Protein AF-A0A9P4X0F5-F1 (afdb_monomer_lite)

Structure (mmCIF, N/CA/C/O backbone):
data_AF-A0A9P4X0F5-F1
#
_entry.id   AF-A0A9P4X0F5-F1
#
loop_
_atom_site.group_PDB
_atom_site.id
_atom_site.type_symbol
_atom_site.label_atom_id
_atom_site.label_alt_id
_atom_site.label_comp_id
_atom_site.label_asym_id
_atom_site.label_entity_id
_atom_site.label_seq_id
_atom_site.pdbx_PDB_ins_code
_atom_site.Cartn_x
_atom_site.Cartn_y
_atom_site.Cartn_z
_atom_site.occupancy
_atom_site.B_iso_or_equiv
_atom_site.auth_seq_id
_atom_site.auth_comp_id
_atom_site.auth_asym_id
_atom_site.auth_atom_id
_atom_site.pdbx_PDB_model_num
ATOM 1 N N . MET A 1 1 ? -13.322 -10.016 11.366 1.00 52.62 1 MET A N 1
ATOM 2 C CA . MET A 1 1 ? -12.824 -9.027 12.333 1.00 52.62 1 MET A CA 1
ATOM 3 C C . MET A 1 1 ? -14.014 -8.350 12.979 1.00 52.62 1 MET A C 1
ATOM 5 O O . MET A 1 1 ? -14.972 -8.037 12.270 1.00 52.62 1 MET A O 1
ATOM 9 N N . SER A 1 2 ? -13.994 -8.188 14.300 1.00 63.50 2 SER A N 1
ATOM 10 C CA . SER A 1 2 ? -14.961 -7.321 14.979 1.00 63.50 2 SER A CA 1
ATOM 11 C C . SER A 1 2 ? -14.810 -5.893 14.435 1.00 63.50 2 SER A C 1
ATOM 13 O O . SER A 1 2 ? -13.747 -5.521 13.941 1.00 63.50 2 SER A O 1
ATOM 15 N N . GLY A 1 3 ? -15.861 -5.072 14.507 1.00 62.91 3 GLY A N 1
ATOM 16 C CA . GLY A 1 3 ? -15.780 -3.673 14.069 1.00 62.91 3 GLY A CA 1
ATOM 17 C C . GLY A 1 3 ? -14.689 -2.856 14.772 1.00 62.91 3 GLY A C 1
ATOM 18 O O . GLY A 1 3 ? -14.229 -1.859 14.230 1.00 62.91 3 GLY A O 1
ATOM 19 N N . LEU A 1 4 ? -14.255 -3.302 15.953 1.00 73.50 4 LEU A N 1
ATOM 20 C CA . LEU A 1 4 ? -13.297 -2.608 16.806 1.00 73.50 4 LEU A CA 1
ATOM 21 C C . LEU A 1 4 ? -11.851 -3.062 16.580 1.00 73.50 4 LEU A C 1
ATOM 23 O O . LEU A 1 4 ? -10.957 -2.224 16.652 1.00 73.50 4 LEU A O 1
ATOM 27 N N . GLU A 1 5 ? -11.624 -4.320 16.184 1.00 81.25 5 GLU A N 1
ATOM 28 C CA . GLU A 1 5 ? -10.318 -4.793 15.688 1.00 81.25 5 GLU A CA 1
ATOM 29 C C . GLU A 1 5 ? -9.831 -3.963 14.490 1.00 81.25 5 GLU A C 1
ATOM 31 O O . GLU A 1 5 ? -8.637 -3.694 14.357 1.00 81.25 5 GLU A O 1
ATOM 36 N N . VAL A 1 6 ? -10.766 -3.491 13.659 1.00 85.44 6 VAL A N 1
ATOM 37 C CA . VAL A 1 6 ? -10.474 -2.625 12.508 1.00 85.44 6 VAL A CA 1
ATOM 38 C C . VAL A 1 6 ? -9.836 -1.299 12.941 1.00 85.44 6 VAL A C 1
ATOM 40 O O . VAL A 1 6 ? -8.953 -0.797 12.252 1.00 85.44 6 VAL A O 1
ATOM 43 N N . THR A 1 7 ? -10.190 -0.763 14.114 1.00 88.44 7 THR A N 1
ATOM 44 C CA . THR A 1 7 ? -9.584 0.470 14.655 1.00 88.44 7 THR A CA 1
ATOM 45 C C . THR A 1 7 ? -8.071 0.317 14.814 1.00 88.44 7 THR A C 1
ATOM 47 O O . THR A 1 7 ? -7.312 1.173 14.363 1.00 88.44 7 THR A O 1
ATOM 50 N N . GLY A 1 8 ? -7.619 -0.798 15.399 1.00 88.19 8 GLY A N 1
ATOM 51 C CA . GLY A 1 8 ? -6.193 -1.083 15.575 1.00 88.19 8 GLY A CA 1
ATOM 52 C C . GLY A 1 8 ? -5.454 -1.251 14.244 1.00 88.19 8 GLY A C 1
ATOM 53 O O . GLY A 1 8 ? -4.321 -0.789 14.103 1.00 88.19 8 GLY A O 1
ATOM 54 N N . VAL A 1 9 ? -6.111 -1.856 13.247 1.00 88.12 9 VAL A N 1
ATOM 55 C CA . VAL A 1 9 ? -5.577 -1.983 11.879 1.00 88.12 9 VAL A CA 1
ATOM 56 C C . VAL A 1 9 ? -5.396 -0.607 11.237 1.00 88.12 9 VAL A C 1
ATOM 58 O O . VAL A 1 9 ? -4.313 -0.308 10.739 1.00 88.12 9 VAL A O 1
ATOM 61 N N . VAL A 1 10 ? -6.417 0.253 11.295 1.00 91.12 10 VAL A N 1
ATOM 62 C CA . VAL A 1 10 ? -6.375 1.622 10.754 1.00 91.12 10 VAL A CA 1
ATOM 63 C C . VAL A 1 10 ? -5.267 2.443 11.425 1.00 91.12 10 VAL A C 1
ATOM 65 O O . VAL A 1 10 ? -4.466 3.067 10.728 1.00 91.12 10 VAL A O 1
ATOM 68 N N . LEU A 1 11 ? -5.156 2.387 12.760 1.00 91.06 11 LEU A N 1
ATOM 69 C CA . LEU A 1 11 ? -4.091 3.061 13.516 1.00 91.06 11 LEU A CA 1
ATOM 70 C C . LEU A 1 11 ? -2.688 2.593 13.105 1.00 91.06 11 LEU A C 1
ATOM 72 O O . LEU A 1 11 ? -1.788 3.419 12.986 1.00 91.06 11 LEU A O 1
ATOM 76 N N . GLY A 1 12 ? -2.505 1.290 12.866 1.00 88.31 12 GLY A N 1
ATOM 77 C CA . GLY A 1 12 ? -1.223 0.728 12.429 1.00 88.31 12 GLY A CA 1
ATOM 78 C C . GLY A 1 12 ? -0.878 1.024 10.965 1.00 88.31 12 GLY A C 1
ATOM 79 O O . GLY A 1 12 ? 0.294 1.181 10.632 1.00 88.31 12 GLY A O 1
ATOM 80 N N . ALA A 1 13 ? -1.878 1.131 10.088 1.00 88.94 13 ALA A N 1
ATOM 81 C CA . ALA A 1 13 ? -1.676 1.367 8.659 1.00 88.94 13 ALA A CA 1
ATOM 82 C C . ALA A 1 13 ? -1.359 2.836 8.325 1.00 88.94 13 ALA A C 1
ATOM 84 O O . ALA A 1 13 ? -0.561 3.1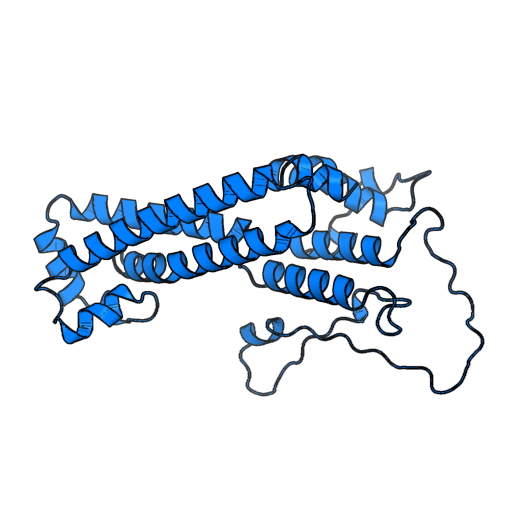03 7.426 1.00 88.94 13 ALA A O 1
ATOM 85 N N . LEU A 1 14 ? -1.942 3.796 9.054 1.00 90.88 14 LEU A N 1
ATOM 86 C CA . LEU A 1 14 ? -1.744 5.233 8.817 1.00 90.88 14 LEU A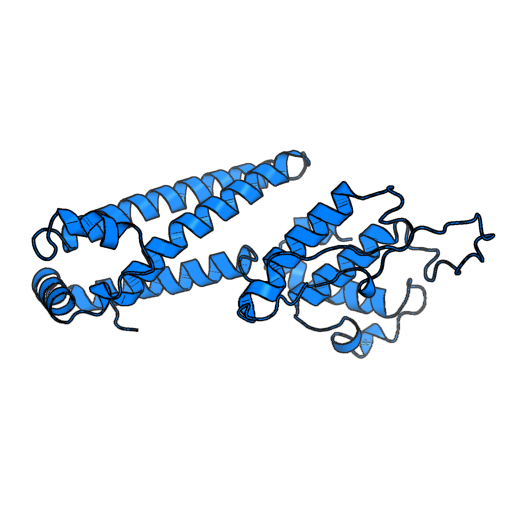 CA 1
ATOM 87 C C . LEU A 1 14 ? -0.258 5.665 8.817 1.00 90.88 14 LEU A C 1
ATOM 89 O O . LEU A 1 14 ? 0.154 6.313 7.853 1.00 90.88 14 LEU A O 1
ATOM 93 N N . PRO A 1 15 ? 0.576 5.305 9.819 1.00 90.25 15 PRO A N 1
ATOM 94 C CA . PRO A 1 15 ? 2.006 5.621 9.809 1.00 90.25 15 PRO A CA 1
ATOM 95 C C . PRO A 1 15 ? 2.754 5.043 8.603 1.00 90.25 15 PRO A C 1
ATOM 97 O O . PRO A 1 15 ? 3.633 5.708 8.061 1.00 90.25 15 PRO A O 1
ATOM 100 N N . LEU A 1 16 ? 2.400 3.829 8.167 1.00 88.00 16 LEU A N 1
ATOM 101 C CA . LEU A 1 16 ? 3.036 3.172 7.021 1.00 88.00 16 LEU A CA 1
ATOM 102 C C . LEU A 1 16 ? 2.737 3.921 5.720 1.00 88.00 16 LEU A C 1
ATOM 104 O O . LEU A 1 16 ? 3.645 4.186 4.938 1.00 88.00 16 LEU A O 1
ATOM 108 N N . VAL A 1 17 ? 1.476 4.316 5.520 1.00 88.31 17 VAL A N 1
ATOM 109 C CA . VAL A 1 17 ? 1.056 5.117 4.361 1.00 88.31 17 VAL A CA 1
ATOM 110 C C . VAL A 1 17 ? 1.775 6.467 4.334 1.00 88.31 17 VAL A C 1
ATOM 112 O O . VAL A 1 17 ? 2.266 6.875 3.283 1.00 88.31 17 VAL A O 1
ATOM 115 N N . ILE A 1 18 ? 1.870 7.148 5.480 1.00 87.00 18 ILE A N 1
ATOM 116 C CA . ILE A 1 18 ? 2.580 8.431 5.590 1.00 87.00 18 ILE A CA 1
ATOM 117 C C . ILE A 1 18 ? 4.059 8.256 5.232 1.00 87.00 18 ILE A C 1
ATOM 119 O O . ILE A 1 18 ? 4.553 8.966 4.359 1.00 87.00 18 ILE A O 1
ATOM 123 N N . SER A 1 19 ? 4.739 7.279 5.839 1.00 86.50 19 SER A N 1
ATOM 124 C CA . SER A 1 19 ? 6.161 7.014 5.586 1.00 86.50 19 SER A CA 1
ATOM 125 C C . SER A 1 19 ? 6.430 6.680 4.115 1.00 86.50 19 SER A C 1
ATOM 127 O O . SER A 1 19 ? 7.380 7.190 3.521 1.00 86.50 19 SER A O 1
ATOM 129 N N . ALA A 1 20 ? 5.559 5.890 3.486 1.00 81.88 20 ALA A N 1
ATOM 130 C CA . ALA A 1 20 ? 5.655 5.582 2.065 1.00 81.88 20 ALA A CA 1
ATOM 131 C C . ALA A 1 20 ? 5.553 6.842 1.197 1.00 81.88 20 ALA A C 1
ATOM 133 O O . ALA A 1 20 ? 6.395 7.075 0.330 1.00 81.88 20 ALA A O 1
ATOM 134 N N . LEU A 1 21 ? 4.544 7.681 1.446 1.00 82.94 21 LEU A N 1
ATOM 135 C CA . LEU A 1 21 ? 4.346 8.935 0.719 1.00 82.94 21 LEU A CA 1
ATOM 136 C C . LEU A 1 21 ? 5.528 9.899 0.893 1.00 82.94 21 LEU A C 1
ATOM 138 O O . LEU A 1 21 ? 5.916 10.562 -0.071 1.00 82.94 21 LEU A O 1
ATOM 142 N N . GLU A 1 22 ? 6.111 9.971 2.090 1.00 83.06 22 GLU A N 1
ATOM 143 C CA . GLU A 1 22 ? 7.311 10.767 2.369 1.00 83.06 22 GLU A CA 1
ATOM 144 C C . GLU A 1 22 ? 8.503 10.291 1.531 1.00 83.06 22 GLU A C 1
ATOM 146 O O . GLU A 1 22 ? 9.114 11.100 0.827 1.00 83.06 22 GLU A O 1
ATOM 151 N N . HIS A 1 23 ? 8.762 8.980 1.500 1.00 75.19 23 HIS A N 1
ATOM 152 C CA . HIS A 1 23 ? 9.801 8.398 0.648 1.00 75.19 23 HIS A CA 1
ATOM 153 C C . HIS A 1 23 ? 9.557 8.665 -0.845 1.00 75.19 23 HIS A C 1
ATOM 155 O O . HIS A 1 23 ? 10.484 9.053 -1.565 1.00 75.19 23 HIS A O 1
ATOM 161 N N . TYR A 1 24 ? 8.310 8.550 -1.317 1.00 72.94 24 TYR A N 1
ATOM 162 C CA . TYR A 1 24 ? 7.952 8.932 -2.686 1.00 72.94 24 TYR A CA 1
ATOM 163 C C . TYR A 1 24 ? 8.252 10.413 -2.960 1.00 72.94 24 TYR A C 1
ATOM 165 O O . TYR A 1 24 ? 8.828 10.752 -3.995 1.00 72.94 24 TYR A O 1
ATOM 173 N N . ALA A 1 25 ? 7.901 11.317 -2.043 1.00 70.00 25 ALA A N 1
ATOM 174 C CA . ALA A 1 25 ? 8.138 12.749 -2.212 1.00 70.00 25 ALA A CA 1
ATOM 175 C C . ALA A 1 25 ? 9.637 13.114 -2.240 1.00 70.00 25 ALA A C 1
ATOM 177 O O . ALA A 1 25 ? 10.018 14.087 -2.905 1.00 70.00 25 ALA A O 1
ATOM 178 N N . GLU A 1 26 ? 10.484 12.355 -1.540 1.00 70.06 26 GLU A N 1
ATOM 179 C CA . GLU A 1 26 ? 11.943 12.509 -1.559 1.00 70.06 26 GLU A CA 1
ATOM 180 C C . GLU A 1 26 ? 12.571 12.004 -2.861 1.00 70.06 26 GLU A C 1
ATOM 182 O O . GLU A 1 26 ? 13.382 12.722 -3.459 1.00 70.06 26 GLU A O 1
ATOM 187 N N . GLY A 1 27 ? 12.159 10.827 -3.344 1.00 61.47 27 GLY A N 1
ATOM 188 C CA . GLY A 1 27 ? 12.683 10.225 -4.578 1.00 61.47 27 GLY A CA 1
ATOM 189 C C . GLY A 1 27 ? 12.436 11.073 -5.831 1.00 61.47 27 GLY A C 1
ATOM 190 O O . GLY A 1 27 ? 13.205 11.032 -6.788 1.00 61.47 27 GLY A O 1
ATOM 191 N N . ILE A 1 28 ? 11.408 11.922 -5.802 1.00 60.12 28 ILE A N 1
ATOM 192 C CA . ILE A 1 28 ? 10.981 12.765 -6.928 1.00 60.12 28 ILE A CA 1
ATOM 193 C C . ILE A 1 28 ? 11.815 14.056 -7.062 1.00 60.12 28 ILE A C 1
ATOM 195 O O . ILE A 1 28 ? 11.695 14.791 -8.047 1.00 60.12 28 ILE A O 1
ATOM 199 N N . ASN A 1 29 ? 12.726 14.329 -6.119 1.00 52.03 29 ASN A N 1
ATOM 200 C CA . ASN A 1 29 ? 13.607 15.505 -6.150 1.00 52.03 29 ASN A CA 1
ATOM 201 C C . ASN A 1 29 ? 14.511 15.592 -7.388 1.00 52.03 29 ASN A C 1
ATOM 203 O O . ASN A 1 29 ? 14.935 16.686 -7.760 1.00 52.03 29 ASN A O 1
ATOM 207 N N . THR A 1 30 ? 14.804 14.466 -8.032 1.00 51.31 30 THR A N 1
ATOM 208 C CA . THR A 1 30 ? 15.725 14.376 -9.173 1.00 51.31 30 THR A CA 1
ATOM 209 C C . THR A 1 30 ? 15.130 14.875 -10.489 1.00 51.31 30 THR A C 1
ATOM 211 O O . THR A 1 30 ? 15.881 15.174 -11.417 1.00 51.31 30 THR A O 1
ATOM 214 N N . ALA A 1 31 ? 13.807 15.044 -10.591 1.00 51.09 31 ALA A N 1
ATOM 215 C CA . ALA A 1 31 ? 13.153 15.380 -11.852 1.00 51.09 31 ALA A CA 1
ATOM 216 C C . ALA A 1 31 ? 12.296 16.656 -11.754 1.00 51.09 31 ALA A C 1
ATOM 218 O O . ALA A 1 31 ? 11.153 16.634 -11.296 1.00 51.09 31 ALA A O 1
ATOM 219 N N . LYS A 1 32 ? 12.806 17.775 -12.305 1.00 51.94 32 LYS A N 1
ATOM 220 C CA . LYS A 1 32 ? 12.100 19.081 -12.393 1.00 51.94 32 LYS A CA 1
ATOM 221 C C . LYS A 1 32 ? 10.657 18.968 -12.913 1.00 51.94 32 LYS A C 1
ATOM 223 O O . LYS A 1 32 ? 9.791 19.736 -12.505 1.00 51.94 32 LYS A O 1
ATOM 228 N N . ARG A 1 33 ? 10.389 17.996 -13.792 1.00 52.06 33 ARG A N 1
ATOM 229 C CA . ARG A 1 33 ? 9.080 17.749 -14.424 1.00 52.06 33 ARG A CA 1
ATOM 230 C C . ARG A 1 33 ? 7.985 17.314 -13.437 1.00 52.06 33 ARG A C 1
ATOM 232 O O . ARG A 1 33 ? 6.805 17.484 -13.735 1.00 52.06 33 ARG A O 1
ATOM 239 N N . PHE A 1 34 ? 8.357 16.807 -12.263 1.00 52.69 34 PHE A N 1
ATOM 240 C CA . PHE A 1 34 ? 7.429 16.275 -11.263 1.00 52.69 34 PHE A CA 1
ATOM 241 C C . PHE A 1 34 ? 7.251 17.187 -10.040 1.00 52.69 34 PHE A C 1
ATOM 243 O O . PHE A 1 34 ? 6.601 16.804 -9.072 1.00 52.69 34 PHE A O 1
ATOM 250 N N . TRP A 1 35 ? 7.749 18.425 -10.083 1.00 60.84 35 TRP A N 1
ATOM 251 C CA . TRP A 1 35 ? 7.659 19.355 -8.951 1.00 60.84 35 TRP A CA 1
ATOM 252 C C . TRP A 1 35 ? 6.215 19.640 -8.495 1.00 60.84 35 TRP A C 1
ATOM 254 O O . TRP A 1 35 ? 5.943 19.649 -7.300 1.00 60.84 35 TRP A O 1
ATOM 264 N N . MET A 1 36 ? 5.266 19.772 -9.431 1.00 62.75 36 MET A N 1
ATOM 265 C CA . MET A 1 36 ? 3.838 19.904 -9.094 1.00 62.75 36 MET A CA 1
ATOM 266 C C . MET A 1 36 ? 3.294 18.662 -8.379 1.00 62.75 36 MET A C 1
ATOM 268 O O . MET A 1 36 ? 2.542 18.785 -7.426 1.00 62.75 36 MET A O 1
ATOM 272 N N . TYR A 1 37 ? 3.717 17.465 -8.795 1.00 63.75 37 TYR A N 1
ATOM 273 C CA . TYR A 1 37 ? 3.315 16.221 -8.137 1.00 63.75 37 TYR A CA 1
ATOM 274 C C . TYR A 1 37 ? 3.892 16.127 -6.719 1.00 63.75 37 TYR A C 1
ATOM 276 O O . TYR A 1 37 ? 3.207 15.696 -5.801 1.00 63.75 37 TYR A O 1
ATOM 284 N N . LYS A 1 38 ? 5.113 16.630 -6.503 1.00 67.44 38 LYS A N 1
ATOM 285 C CA . LYS A 1 38 ? 5.700 16.757 -5.165 1.00 67.44 38 LYS A CA 1
ATOM 286 C C . LYS A 1 38 ? 4.896 17.695 -4.254 1.00 67.44 38 LYS A C 1
ATOM 288 O O . LYS A 1 38 ? 4.803 17.431 -3.058 1.00 67.44 38 LYS A O 1
ATOM 293 N N . ILE A 1 39 ? 4.343 18.786 -4.789 1.00 74.12 39 ILE A N 1
ATOM 294 C CA . ILE A 1 39 ? 3.468 19.686 -4.018 1.00 74.12 39 ILE A CA 1
ATOM 295 C C . ILE A 1 39 ? 2.193 18.953 -3.614 1.00 74.12 39 ILE A C 1
ATOM 297 O O . ILE A 1 39 ? 1.884 18.917 -2.428 1.00 74.12 39 ILE A O 1
ATOM 301 N N . GLU A 1 40 ? 1.511 18.319 -4.569 1.00 76.94 40 GLU A N 1
ATOM 302 C CA . GLU A 1 40 ? 0.285 17.560 -4.290 1.00 76.94 40 GLU A CA 1
ATOM 303 C C . GLU A 1 40 ? 0.530 16.426 -3.283 1.00 76.94 40 GLU A C 1
ATOM 305 O O . GLU A 1 40 ? -0.234 16.271 -2.335 1.00 76.94 40 GLU A O 1
ATOM 310 N N . LEU A 1 41 ? 1.645 15.694 -3.407 1.00 79.69 41 LEU A N 1
ATOM 311 C CA . LEU A 1 41 ? 2.032 14.667 -2.435 1.00 79.69 41 LEU A CA 1
ATOM 312 C C . LEU A 1 41 ? 2.245 15.239 -1.033 1.00 79.69 41 LEU A C 1
ATOM 314 O O . LEU A 1 41 ? 1.798 14.645 -0.060 1.00 79.69 41 LEU A O 1
ATOM 318 N N . ARG A 1 42 ? 2.907 16.394 -0.903 1.00 84.56 42 ARG A N 1
ATOM 319 C CA . ARG A 1 42 ? 3.097 17.043 0.404 1.00 84.56 42 ARG A CA 1
ATOM 320 C C . ARG A 1 42 ? 1.777 17.505 1.012 1.00 84.56 42 ARG A C 1
ATOM 322 O O . ARG A 1 42 ? 1.594 17.357 2.217 1.00 84.56 42 ARG A O 1
ATOM 329 N N . THR A 1 43 ? 0.864 18.028 0.196 1.00 87.38 43 THR A N 1
ATOM 330 C CA . THR A 1 43 ? -0.493 18.373 0.636 1.00 87.38 43 THR A CA 1
ATOM 331 C C . THR A 1 43 ? -1.236 17.129 1.121 1.00 87.38 43 THR A C 1
ATOM 333 O O . THR A 1 43 ? -1.826 17.157 2.198 1.00 87.38 43 THR A O 1
ATOM 336 N N . LEU A 1 44 ? -1.146 16.020 0.383 1.00 86.94 44 LEU A N 1
ATOM 337 C CA . LEU A 1 44 ? -1.755 14.748 0.768 1.00 86.94 44 LEU A CA 1
ATOM 338 C C . LEU A 1 44 ? -1.165 14.201 2.078 1.00 86.94 44 LEU A C 1
ATOM 340 O O . LEU A 1 44 ? -1.917 13.813 2.967 1.00 86.94 44 LEU A O 1
ATOM 344 N N . ILE A 1 45 ? 0.165 14.221 2.235 1.00 87.88 45 ILE A N 1
ATOM 345 C CA . ILE A 1 45 ? 0.850 13.831 3.481 1.00 87.88 45 ILE A CA 1
ATOM 346 C C . ILE A 1 45 ? 0.336 14.665 4.655 1.00 87.88 45 ILE A C 1
ATOM 348 O O . ILE A 1 45 ? 0.069 14.118 5.725 1.00 87.88 45 ILE A O 1
ATOM 352 N N . LEU A 1 46 ? 0.181 15.980 4.470 1.00 91.56 46 LEU A N 1
ATOM 353 C CA . LEU A 1 46 ? -0.339 16.862 5.511 1.00 91.56 46 LEU A CA 1
ATOM 354 C C . LEU A 1 46 ? -1.777 16.486 5.890 1.00 91.56 46 LEU A C 1
ATOM 356 O O . LEU A 1 46 ? -2.063 16.327 7.073 1.00 91.56 46 LEU A O 1
ATOM 360 N N . GLN A 1 47 ? -2.654 16.290 4.902 1.00 92.81 47 GLN A N 1
ATOM 361 C CA . GLN A 1 47 ? -4.047 15.897 5.132 1.00 92.81 47 GLN A CA 1
ATOM 362 C C . GLN A 1 47 ? -4.147 14.561 5.876 1.00 92.81 47 GLN A C 1
ATOM 364 O O . GLN A 1 47 ? -4.848 14.472 6.879 1.00 92.81 47 GLN A O 1
ATOM 369 N N . ILE A 1 48 ? -3.395 13.542 5.450 1.00 91.31 48 ILE A N 1
ATOM 370 C CA . ILE A 1 48 ? -3.398 12.227 6.109 1.00 91.31 48 ILE A CA 1
ATOM 371 C C . ILE A 1 48 ? -2.842 12.326 7.536 1.00 91.31 48 ILE A C 1
ATOM 373 O O . ILE A 1 48 ? -3.372 11.683 8.439 1.00 91.31 48 ILE A O 1
ATOM 377 N N . ASN A 1 49 ? -1.821 13.154 7.782 1.00 93.38 49 ASN A N 1
ATOM 378 C CA . ASN A 1 49 ? -1.320 13.400 9.139 1.00 93.38 49 ASN A CA 1
ATOM 379 C C . ASN A 1 49 ? -2.369 14.078 10.035 1.00 93.38 49 ASN A C 1
ATOM 381 O O . ASN A 1 49 ? -2.495 13.724 11.212 1.00 93.38 49 ASN A O 1
ATOM 385 N N . THR A 1 50 ? -3.131 15.032 9.493 1.00 94.12 50 THR A N 1
ATOM 386 C CA . THR A 1 50 ? -4.245 15.667 10.207 1.00 94.12 50 THR A CA 1
ATOM 387 C C . THR A 1 50 ? -5.320 14.642 10.556 1.00 94.12 50 THR A C 1
ATOM 389 O O . THR A 1 50 ? -5.663 14.514 11.730 1.00 94.12 50 THR A O 1
ATOM 392 N N . GLU A 1 51 ? -5.779 13.856 9.580 1.00 93.00 51 GLU A N 1
ATOM 393 C CA . GLU A 1 51 ? -6.778 12.801 9.798 1.00 93.00 51 GLU A CA 1
ATOM 394 C C . GLU A 1 51 ? -6.292 11.750 10.802 1.00 93.00 51 GLU A C 1
ATOM 396 O O . GLU A 1 51 ? -7.028 11.374 11.713 1.00 93.00 51 GLU A O 1
ATOM 401 N N . ARG A 1 52 ? -5.020 11.336 10.722 1.00 93.56 52 ARG A N 1
ATOM 402 C CA . ARG A 1 52 ? -4.403 10.441 11.711 1.00 93.56 52 ARG A CA 1
ATOM 403 C C . ARG A 1 52 ? -4.471 11.032 13.115 1.00 93.56 52 ARG A C 1
ATOM 405 O O . ARG A 1 52 ? -4.842 10.325 14.044 1.00 93.56 52 ARG A O 1
ATOM 412 N N . SER A 1 53 ? -4.128 12.309 13.272 1.00 94.00 53 SER A N 1
ATOM 413 C CA . SER A 1 53 ? -4.137 12.978 14.580 1.00 94.00 53 SER A CA 1
ATOM 414 C C . SER A 1 53 ? -5.550 13.066 15.159 1.00 94.00 53 SER A C 1
ATOM 416 O O . SER A 1 53 ? -5.755 12.774 16.336 1.00 94.00 53 SER A O 1
ATOM 418 N N . ILE A 1 54 ? -6.540 13.415 14.330 1.00 94.19 54 ILE A N 1
ATOM 419 C CA . ILE A 1 54 ? -7.954 13.454 14.730 1.00 94.19 54 ILE A CA 1
ATOM 420 C C . ILE A 1 54 ? -8.424 12.060 15.147 1.00 94.19 54 ILE A C 1
ATOM 422 O O . ILE A 1 54 ? -9.033 11.904 16.208 1.00 94.19 54 ILE A O 1
ATOM 426 N N . PHE A 1 55 ? -8.119 11.043 14.342 1.00 93.38 55 PHE A N 1
ATOM 427 C CA . PHE A 1 55 ? -8.530 9.674 14.611 1.00 93.38 55 PHE A CA 1
ATOM 428 C C . PHE A 1 55 ? -7.895 9.126 15.893 1.00 93.38 55 PHE A C 1
ATOM 430 O O . PHE A 1 55 ? -8.614 8.625 16.754 1.00 93.38 55 PHE A O 1
ATOM 437 N N . THR A 1 56 ? -6.582 9.297 16.074 1.00 92.94 56 THR A N 1
ATOM 438 C CA . THR A 1 56 ? -5.873 8.914 17.303 1.00 92.94 56 THR A CA 1
ATOM 439 C C . THR A 1 56 ? -6.493 9.570 18.535 1.00 92.94 56 THR A C 1
ATOM 441 O O . THR A 1 56 ? -6.856 8.863 19.473 1.00 92.94 56 THR A O 1
ATOM 444 N N . ASN A 1 57 ? -6.703 10.889 18.513 1.00 93.75 57 ASN A N 1
ATOM 445 C CA . ASN A 1 57 ? -7.301 11.604 19.643 1.00 93.75 57 ASN A CA 1
ATOM 446 C C . ASN A 1 57 ? -8.724 11.114 19.942 1.00 93.75 57 ASN A C 1
ATOM 448 O O . ASN A 1 57 ? -9.109 10.969 21.101 1.00 93.75 57 ASN A O 1
ATOM 452 N N . THR A 1 58 ? -9.510 10.839 18.898 1.00 92.81 58 THR A N 1
ATOM 453 C CA . THR A 1 58 ? -10.871 10.310 19.047 1.00 92.81 58 THR A CA 1
ATOM 454 C C . THR A 1 58 ? -10.842 8.935 19.713 1.00 92.81 58 THR A C 1
ATOM 456 O O . THR A 1 58 ? -11.601 8.685 20.648 1.00 92.81 58 THR A O 1
ATOM 459 N N . VAL A 1 59 ? -9.936 8.052 19.286 1.00 91.69 59 VAL A N 1
ATOM 460 C CA . VAL A 1 59 ? -9.768 6.724 19.884 1.00 91.69 59 VAL A CA 1
ATOM 461 C C . VAL A 1 59 ? -9.322 6.820 21.347 1.00 91.69 59 VAL A C 1
ATOM 463 O O . VAL A 1 59 ? -9.910 6.154 22.198 1.00 91.69 59 VAL A O 1
ATOM 466 N N . GLU A 1 60 ? -8.354 7.678 21.675 1.00 91.38 60 GLU A N 1
ATOM 467 C CA . GLU A 1 60 ? -7.912 7.908 23.060 1.00 91.38 60 GLU A CA 1
ATOM 468 C C . GLU A 1 60 ? -9.062 8.365 23.966 1.00 91.38 60 GLU A C 1
ATOM 470 O O . GLU A 1 60 ? -9.268 7.831 25.064 1.00 91.38 60 GLU A O 1
ATOM 475 N N . GLN A 1 61 ? -9.865 9.319 23.490 1.00 92.00 61 GLN A N 1
ATOM 476 C CA . GLN A 1 61 ? -11.041 9.797 24.214 1.00 92.00 61 GLN A CA 1
ATOM 477 C C . GLN A 1 61 ? -12.065 8.678 24.424 1.00 92.00 61 GLN A C 1
ATOM 479 O O . GLN A 1 61 ? -12.588 8.516 25.530 1.00 92.00 61 GLN A O 1
ATOM 484 N N . LEU A 1 62 ? -12.322 7.862 23.399 1.00 90.88 62 LEU A N 1
ATOM 485 C CA . LEU A 1 62 ? -13.246 6.736 23.508 1.00 90.88 62 LEU A CA 1
ATOM 486 C C . LEU A 1 62 ? -12.765 5.692 24.515 1.00 90.88 62 LEU A C 1
ATOM 488 O O . LEU A 1 62 ? -13.586 5.201 25.286 1.00 90.88 62 LEU A O 1
ATOM 492 N N . LEU A 1 63 ? -11.463 5.419 24.581 1.00 90.25 63 LEU A N 1
ATOM 493 C CA . LEU A 1 63 ? -10.882 4.445 25.507 1.00 90.25 63 LEU A CA 1
ATOM 494 C C . LEU A 1 63 ? -10.710 4.972 26.941 1.00 90.25 63 LEU A C 1
ATOM 496 O O . LEU A 1 63 ? -10.515 4.180 27.864 1.00 90.25 63 LEU A O 1
ATOM 500 N N . THR A 1 64 ? -10.794 6.286 27.167 1.00 91.44 64 THR A N 1
ATOM 501 C CA . THR A 1 64 ? -10.550 6.898 28.485 1.00 91.44 64 THR A CA 1
ATOM 502 C C . THR A 1 64 ? -11.489 6.339 29.559 1.00 91.44 64 THR A C 1
ATOM 504 O O . THR A 1 64 ? -12.702 6.509 29.485 1.00 91.44 64 THR A O 1
ATOM 507 N N . GLY A 1 65 ? -10.955 5.686 30.591 1.00 88.75 65 GLY A N 1
ATOM 508 C CA . GLY A 1 65 ? -11.764 5.075 31.655 1.00 88.75 65 GLY A CA 1
ATOM 509 C C . GLY A 1 65 ? -12.383 3.716 31.297 1.00 88.75 65 GLY A C 1
ATOM 510 O O . GLY A 1 65 ? -13.008 3.106 32.157 1.00 88.75 65 GLY A O 1
ATOM 511 N N . ILE A 1 66 ? -12.187 3.233 30.065 1.00 89.62 66 ILE A N 1
ATOM 512 C CA . ILE A 1 66 ? -12.393 1.827 29.675 1.00 89.62 66 ILE A CA 1
ATOM 513 C C . ILE A 1 66 ? -11.061 1.081 29.806 1.00 89.62 66 ILE A C 1
ATOM 515 O O . ILE A 1 66 ? -10.991 -0.005 30.375 1.00 89.62 66 ILE A O 1
ATOM 519 N N . VAL A 1 67 ? -9.987 1.701 29.314 1.00 88.38 67 VAL A N 1
ATOM 520 C CA . VAL A 1 67 ? -8.617 1.190 29.371 1.00 88.38 67 VAL A CA 1
ATOM 521 C C . VAL A 1 67 ? -7.836 1.952 30.439 1.00 88.38 67 VAL A C 1
ATOM 523 O O . VAL A 1 67 ? -8.045 3.151 30.654 1.00 88.38 67 VAL A O 1
ATOM 526 N N . ARG A 1 68 ? -6.929 1.253 31.130 1.00 87.19 68 ARG A N 1
ATOM 527 C CA . ARG A 1 68 ? -6.021 1.888 32.092 1.00 87.19 68 ARG A CA 1
ATOM 528 C C . ARG A 1 68 ? -4.991 2.749 31.363 1.00 87.19 68 ARG A C 1
ATOM 530 O O . ARG A 1 68 ? -4.568 2.404 30.264 1.00 87.19 68 ARG A O 1
ATOM 537 N N . ILE A 1 69 ? -4.556 3.840 31.986 1.00 84.75 69 ILE A N 1
ATOM 538 C CA . ILE A 1 69 ? -3.644 4.811 31.360 1.00 84.75 69 ILE A CA 1
ATOM 539 C C . ILE A 1 69 ? -2.345 4.136 30.898 1.00 84.75 69 ILE A C 1
ATOM 541 O O . ILE A 1 69 ? -1.851 4.452 29.820 1.00 84.75 69 ILE A O 1
ATOM 545 N N . GLU A 1 70 ? -1.844 3.146 31.645 1.00 84.62 70 GLU A N 1
ATOM 546 C CA . GLU A 1 70 ? -0.610 2.426 31.306 1.00 84.62 70 GLU A CA 1
ATOM 547 C C . GLU A 1 70 ? -0.731 1.589 30.026 1.00 84.62 70 GLU A C 1
ATOM 549 O O . GLU A 1 70 ? 0.277 1.250 29.422 1.00 84.62 70 GLU A O 1
ATOM 554 N N . GLN A 1 71 ? -1.956 1.245 29.618 1.00 84.00 71 GLN A N 1
ATOM 555 C CA . GLN A 1 71 ? -2.234 0.464 28.413 1.00 84.00 71 GLN A CA 1
ATOM 556 C C . GLN A 1 71 ? -2.654 1.348 27.231 1.00 84.00 71 GLN A C 1
ATOM 558 O O . GLN A 1 71 ? -2.730 0.856 26.110 1.00 84.00 71 GLN A O 1
ATOM 563 N N . MET A 1 72 ? -2.930 2.641 27.446 1.00 87.00 72 MET A N 1
ATOM 564 C CA . MET A 1 72 ? -3.451 3.532 26.400 1.00 87.00 72 MET A CA 1
ATOM 565 C C . MET A 1 72 ? -2.498 3.626 25.204 1.00 87.00 72 MET A C 1
ATOM 567 O O . MET A 1 72 ? -2.926 3.535 24.054 1.00 87.00 72 MET A O 1
ATOM 571 N N . THR A 1 73 ? -1.198 3.741 25.474 1.00 83.94 73 THR A N 1
ATOM 572 C CA . THR A 1 73 ? -0.160 3.823 24.439 1.00 83.94 73 THR A CA 1
ATOM 573 C C . THR A 1 73 ? -0.144 2.591 23.542 1.00 83.94 73 THR A C 1
ATOM 575 O O . THR A 1 73 ? 0.018 2.727 22.333 1.00 83.94 73 THR A O 1
ATOM 578 N N . ASP A 1 74 ? -0.381 1.404 24.103 1.00 82.56 74 ASP A N 1
ATOM 579 C CA . ASP A 1 74 ? -0.378 0.144 23.353 1.00 82.56 74 ASP A CA 1
ATOM 580 C C . ASP A 1 74 ? -1.589 0.035 22.421 1.00 82.56 74 ASP A C 1
ATOM 582 O O . ASP A 1 74 ? -1.501 -0.542 21.338 1.00 82.56 74 ASP A O 1
ATOM 586 N N . PHE A 1 75 ? -2.731 0.604 22.819 1.00 82.94 75 PHE A N 1
ATOM 587 C CA . PHE A 1 75 ? -3.915 0.676 21.962 1.00 82.94 75 PHE A CA 1
ATOM 588 C C . PHE A 1 75 ? -3.717 1.667 20.811 1.00 82.94 75 PHE A C 1
ATOM 590 O O . PHE A 1 75 ? -4.088 1.371 19.674 1.00 82.94 75 PHE A O 1
ATOM 597 N N . VAL A 1 76 ? -3.110 2.820 21.094 1.00 84.38 76 VAL A N 1
ATOM 598 C CA . VAL A 1 76 ? -2.903 3.905 20.124 1.00 84.38 76 VAL A CA 1
ATOM 599 C C . VAL A 1 76 ? -1.766 3.614 19.141 1.00 84.38 76 VAL A C 1
ATOM 601 O O . VAL A 1 76 ? -1.828 4.048 17.991 1.00 84.38 76 VAL A O 1
ATOM 604 N N . ALA A 1 77 ? -0.752 2.849 19.553 1.00 80.12 77 ALA A N 1
ATOM 605 C CA . ALA A 1 77 ? 0.379 2.470 18.705 1.00 80.12 77 ALA A CA 1
ATOM 606 C C . ALA A 1 77 ? -0.011 1.584 17.500 1.00 80.12 77 ALA A C 1
ATOM 608 O O . ALA A 1 77 ? 0.765 1.476 16.551 1.00 80.12 77 ALA A O 1
ATOM 609 N N . GLY A 1 78 ? -1.215 1.001 17.488 1.00 72.31 78 GLY A N 1
ATOM 610 C CA . GLY A 1 78 ? -1.767 0.290 16.334 1.00 72.31 78 GLY A CA 1
ATOM 611 C C . GLY A 1 78 ? -1.570 -1.230 16.348 1.00 72.31 78 GLY A C 1
ATOM 612 O O . GLY A 1 78 ? -1.566 -1.871 17.399 1.00 72.31 78 GLY A O 1
ATOM 613 N N . ALA A 1 79 ? -1.534 -1.819 15.148 1.00 55.12 79 ALA A N 1
ATOM 614 C CA . ALA A 1 79 ? -1.791 -3.238 14.893 1.00 55.12 79 ALA A CA 1
ATOM 615 C C . ALA A 1 79 ? -0.886 -4.197 15.693 1.00 55.12 79 ALA A C 1
ATOM 617 O O . ALA A 1 79 ? 0.315 -4.293 15.454 1.00 55.12 79 ALA A O 1
ATOM 618 N N . GLY A 1 80 ? -1.496 -4.959 16.607 1.00 55.31 80 GLY A N 1
ATOM 619 C CA . GLY A 1 80 ? -0.814 -6.004 17.378 1.00 55.31 80 GLY A CA 1
ATOM 620 C C . GLY A 1 80 ? -1.444 -6.323 18.733 1.00 55.31 80 GLY A C 1
ATOM 621 O O . GLY A 1 80 ? -1.218 -7.410 19.267 1.00 55.31 80 GLY A O 1
ATOM 622 N N . SER A 1 81 ? -2.276 -5.441 19.294 1.00 59.66 81 SER A N 1
ATOM 623 C CA . SER A 1 81 ? -2.934 -5.751 20.560 1.00 59.66 81 SER A CA 1
ATOM 624 C C . SER A 1 81 ? -4.138 -6.678 20.322 1.00 59.66 81 SER A C 1
ATOM 626 O O . SER A 1 81 ? -5.217 -6.262 19.904 1.00 59.66 81 SER A O 1
ATOM 628 N N . GLN A 1 82 ? -3.997 -7.964 20.677 1.00 67.56 82 GLN A N 1
ATOM 629 C CA . GLN A 1 82 ? -5.142 -8.875 20.899 1.00 67.56 82 GLN A CA 1
ATOM 630 C C . GLN A 1 82 ? -6.190 -8.267 21.860 1.00 67.56 82 GLN A C 1
ATOM 632 O O . GLN A 1 82 ? -7.314 -8.750 21.963 1.00 67.56 82 GLN A O 1
ATOM 637 N N . ALA A 1 83 ? -5.820 -7.191 22.560 1.00 72.31 83 ALA A N 1
ATOM 638 C CA . ALA A 1 83 ? -6.656 -6.399 23.437 1.00 72.31 83 ALA A CA 1
ATOM 639 C C . ALA A 1 83 ? -7.905 -5.805 22.758 1.00 72.31 83 ALA A C 1
ATOM 641 O O . ALA A 1 83 ? -8.934 -5.727 23.423 1.00 72.31 83 ALA A O 1
ATOM 642 N N . TRP A 1 84 ? -7.870 -5.476 21.457 1.00 79.56 84 TRP A N 1
ATOM 643 C CA . TRP A 1 84 ? -9.058 -5.004 20.719 1.00 79.56 84 TRP A CA 1
ATOM 644 C C . TRP A 1 84 ? -10.145 -6.076 20.549 1.00 79.56 84 TRP A C 1
ATOM 646 O O . TRP A 1 84 ? -11.307 -5.753 20.322 1.00 79.56 84 TRP A O 1
ATOM 656 N N . GLY A 1 85 ? -9.780 -7.356 20.663 1.00 76.94 85 GLY A N 1
ATOM 657 C CA . GLY A 1 85 ? -10.720 -8.473 20.591 1.00 76.94 85 GLY A CA 1
ATOM 658 C C . GLY A 1 85 ? -11.425 -8.776 21.917 1.00 76.94 85 GLY A C 1
ATOM 659 O O . GLY A 1 85 ? -12.300 -9.640 21.950 1.00 76.94 85 GLY A O 1
ATOM 660 N N . LYS A 1 86 ? -11.057 -8.108 23.021 1.00 83.56 86 LYS A N 1
ATOM 661 C CA . LYS A 1 86 ? -11.614 -8.425 24.339 1.00 83.56 86 LYS A CA 1
ATOM 662 C C . LYS A 1 86 ? -13.041 -7.888 24.498 1.00 83.56 86 LYS A C 1
ATOM 664 O O . LYS A 1 86 ? -13.353 -6.757 24.130 1.00 83.56 86 LYS A O 1
ATOM 669 N N . GLN A 1 87 ? -13.902 -8.726 25.070 1.00 84.31 87 GLN A N 1
ATOM 670 C CA . GLN A 1 87 ? -15.331 -8.452 25.239 1.00 84.31 87 GLN A CA 1
ATOM 671 C C . GLN A 1 87 ? -15.593 -7.215 26.115 1.00 84.31 87 GLN A C 1
ATOM 673 O O . GLN A 1 87 ? -16.436 -6.397 25.773 1.00 84.31 87 GLN A O 1
ATOM 678 N N . ASP A 1 88 ? -14.831 -7.045 27.196 1.00 86.00 88 ASP A N 1
ATOM 679 C CA . ASP A 1 88 ? -14.934 -5.917 28.130 1.00 86.00 88 ASP A CA 1
ATOM 680 C C . ASP A 1 88 ? -14.688 -4.561 27.451 1.00 86.00 88 ASP A C 1
ATOM 682 O O . ASP A 1 88 ? -15.426 -3.603 27.684 1.00 86.00 88 ASP A O 1
ATOM 686 N N . ILE A 1 89 ? -13.699 -4.492 26.556 1.00 86.56 89 ILE A N 1
ATOM 687 C CA . ILE A 1 89 ? -13.421 -3.297 25.750 1.00 86.56 89 ILE A CA 1
ATOM 688 C C . ILE A 1 89 ? -14.573 -3.018 24.785 1.00 86.56 89 ILE A C 1
ATOM 690 O O . ILE A 1 89 ? -15.029 -1.878 24.669 1.00 86.56 89 ILE A O 1
ATOM 694 N N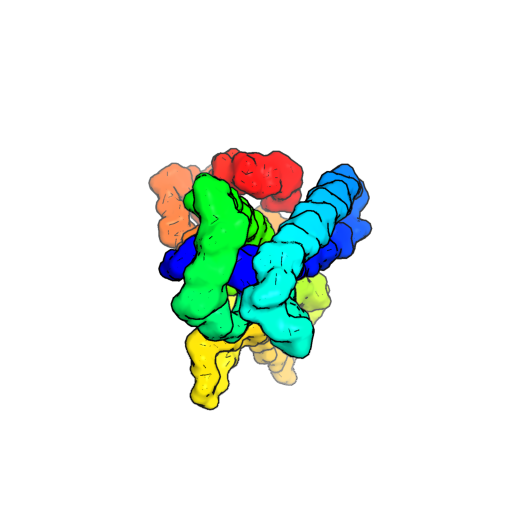 . ASN A 1 90 ? -15.066 -4.058 24.110 1.00 85.50 90 ASN A N 1
ATOM 695 C CA . ASN A 1 90 ? -16.152 -3.930 23.143 1.00 85.50 90 ASN A CA 1
ATOM 696 C C . ASN A 1 90 ? -17.451 -3.455 23.803 1.00 85.50 90 ASN A C 1
ATOM 698 O O . ASN A 1 90 ? -18.107 -2.551 23.282 1.00 85.50 90 ASN A O 1
ATOM 702 N N . ASP A 1 91 ? -17.792 -4.024 24.958 1.00 88.75 91 ASP A N 1
ATOM 703 C CA . ASP A 1 91 ? -18.984 -3.668 25.722 1.00 88.75 91 ASP A CA 1
ATOM 704 C C . ASP A 1 91 ? -18.879 -2.237 26.266 1.00 88.75 91 ASP A C 1
ATOM 706 O O . ASP A 1 91 ? -19.822 -1.458 26.122 1.00 88.75 91 ASP A O 1
ATOM 710 N N . GLY A 1 92 ? -17.713 -1.843 26.795 1.00 90.12 92 GLY A N 1
ATOM 711 C CA . GLY A 1 92 ? -17.472 -0.474 27.257 1.00 90.12 92 GLY A CA 1
ATOM 712 C C . GLY A 1 92 ? -17.596 0.565 26.139 1.00 90.12 92 GLY A C 1
ATOM 713 O O . GLY A 1 92 ? -18.199 1.623 26.326 1.00 90.12 92 GLY A O 1
ATOM 714 N N . LEU A 1 93 ? -17.064 0.264 24.950 1.00 88.88 93 LEU A N 1
ATOM 715 C CA . LEU A 1 93 ? -17.167 1.152 23.790 1.00 88.88 93 LEU A CA 1
ATOM 716 C C . LEU A 1 93 ? -18.601 1.231 23.264 1.00 88.88 93 LEU A C 1
ATOM 718 O O . LEU A 1 93 ? -19.054 2.313 22.885 1.00 88.88 93 LEU A O 1
ATOM 722 N N . LYS A 1 94 ? -19.331 0.114 23.275 1.00 90.94 94 LYS A N 1
ATOM 723 C CA . LYS A 1 94 ? -20.741 0.073 22.884 1.00 90.94 94 LYS A CA 1
ATOM 724 C C . LYS A 1 94 ? -21.625 0.862 23.847 1.00 90.94 94 LYS A C 1
ATOM 726 O O . LYS A 1 94 ? -22.466 1.632 23.388 1.00 90.94 94 LYS A O 1
ATOM 731 N N . ASP A 1 95 ? -21.404 0.742 25.154 1.00 92.12 95 ASP A N 1
ATOM 732 C CA . ASP A 1 95 ? -22.128 1.527 26.161 1.00 92.12 95 ASP A CA 1
ATOM 733 C C . ASP A 1 95 ? -21.814 3.028 26.067 1.00 92.12 95 ASP A C 1
ATOM 735 O O . ASP A 1 95 ? -22.702 3.869 26.224 1.00 92.12 95 ASP A O 1
ATOM 739 N N . ARG A 1 96 ? -20.567 3.384 25.733 1.00 93.25 96 ARG A N 1
ATOM 740 C CA . ARG A 1 96 ? -20.160 4.781 25.551 1.00 93.25 96 ARG A CA 1
ATOM 741 C C . ARG A 1 96 ? -20.730 5.413 24.284 1.00 93.25 96 ARG A C 1
ATOM 743 O O . ARG A 1 96 ? -21.242 6.528 24.340 1.00 93.25 96 ARG A O 1
ATOM 750 N N . LEU A 1 97 ? -20.628 4.725 23.148 1.00 91.56 97 LEU A N 1
ATOM 751 C CA . LEU A 1 97 ? -21.093 5.230 21.852 1.00 91.56 97 LEU A CA 1
ATOM 752 C C . LEU A 1 97 ? -22.616 5.135 21.699 1.00 91.56 97 LEU A C 1
ATOM 754 O O . LEU A 1 97 ? -23.206 5.905 20.939 1.00 91.56 97 LEU A O 1
ATOM 758 N N . ARG A 1 98 ? -23.269 4.225 22.433 1.00 92.69 98 ARG A N 1
A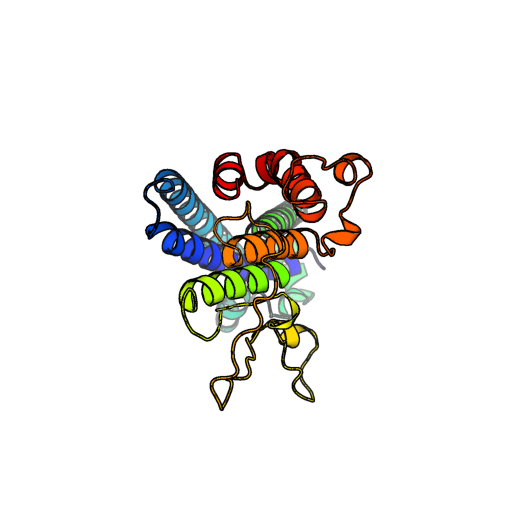TOM 759 C CA . ARG A 1 98 ? -24.722 4.001 22.406 1.00 92.69 98 ARG A CA 1
ATOM 760 C C . ARG A 1 98 ? -25.230 3.891 20.965 1.00 92.69 98 ARG A C 1
ATOM 762 O O . ARG A 1 98 ? -24.728 3.082 20.193 1.00 92.69 98 ARG A O 1
ATOM 769 N N . GLY A 1 99 ? -26.200 4.723 20.583 1.00 92.75 99 GLY A N 1
ATOM 770 C CA . GLY A 1 99 ? -26.789 4.728 19.242 1.00 92.75 99 GLY A CA 1
ATOM 771 C C . GLY A 1 99 ? -25.829 5.122 18.115 1.00 92.75 99 GLY A C 1
ATOM 772 O O . GLY A 1 99 ? -26.142 4.871 16.959 1.00 92.75 99 GLY A O 1
ATOM 773 N N . ALA A 1 100 ? -24.664 5.703 18.421 1.00 92.38 100 ALA A N 1
ATOM 774 C CA . ALA A 1 100 ? -23.646 6.030 17.423 1.00 92.38 100 ALA A CA 1
ATOM 775 C C . ALA A 1 100 ? -22.662 4.875 17.159 1.00 92.38 100 ALA A C 1
ATOM 777 O O . ALA A 1 100 ? -21.795 5.009 16.297 1.00 92.38 100 ALA A O 1
ATOM 778 N N . TYR A 1 101 ? -22.771 3.756 17.886 1.00 90.19 101 TYR A N 1
ATOM 779 C CA . TYR A 1 101 ? -21.822 2.645 17.797 1.00 90.19 101 TYR A CA 1
ATOM 780 C C . TYR A 1 101 ? -21.716 2.075 16.379 1.00 90.19 101 TYR A C 1
ATOM 782 O O . TYR A 1 101 ? -20.615 1.965 15.840 1.00 90.19 101 TYR A O 1
ATOM 790 N N . ASP A 1 102 ? -22.856 1.762 15.761 1.00 89.75 102 ASP A N 1
ATOM 791 C CA . ASP A 1 102 ? -22.878 1.132 14.439 1.00 89.75 102 ASP A CA 1
ATOM 792 C C . ASP A 1 102 ? -22.311 2.071 13.363 1.00 89.75 102 ASP A C 1
ATOM 794 O O . ASP A 1 102 ? -21.480 1.654 12.557 1.00 89.75 102 ASP A O 1
ATOM 798 N N . VAL A 1 103 ? -22.669 3.361 13.422 1.00 93.12 103 VAL A N 1
ATOM 799 C CA . VAL A 1 103 ? -22.158 4.401 12.510 1.00 93.12 103 VAL A CA 1
ATOM 800 C C . VAL A 1 103 ? -20.649 4.588 12.673 1.00 93.12 103 VAL A C 1
ATOM 802 O O . VAL A 1 103 ? -19.923 4.692 11.687 1.00 93.12 103 VAL A O 1
ATOM 805 N N . TYR A 1 104 ? -20.150 4.605 13.912 1.00 90.62 104 TYR A N 1
ATOM 806 C CA . TYR A 1 104 ? -18.716 4.702 14.176 1.00 90.62 104 TYR A CA 1
ATOM 807 C C . TYR A 1 104 ? -17.958 3.510 13.580 1.00 90.62 104 TYR A C 1
ATOM 809 O O . TYR A 1 104 ? -16.973 3.694 12.868 1.00 90.62 104 TYR A O 1
ATOM 817 N N . VAL A 1 105 ? -18.444 2.288 13.820 1.00 89.25 105 VAL A N 1
ATOM 818 C CA . VAL A 1 105 ? -17.844 1.066 13.270 1.00 89.25 105 VAL A CA 1
ATOM 819 C C . VAL A 1 105 ? -17.852 1.076 11.740 1.00 89.25 105 VAL A C 1
ATOM 821 O O . VAL A 1 105 ? -16.869 0.668 11.120 1.00 89.25 105 VAL A O 1
ATOM 824 N N . GLU A 1 106 ? -18.937 1.533 11.117 1.00 91.06 106 GLU A N 1
ATOM 825 C CA . GLU A 1 106 ? -19.027 1.654 9.662 1.00 91.06 106 GLU A CA 1
ATOM 826 C C . GLU A 1 106 ? -18.014 2.667 9.108 1.00 91.06 106 GLU A C 1
ATOM 828 O O . GLU A 1 106 ? -17.301 2.354 8.153 1.00 91.06 106 GLU A O 1
ATOM 833 N N . ASN A 1 107 ? -17.856 3.823 9.757 1.00 91.75 107 ASN A N 1
ATOM 834 C CA . ASN A 1 107 ? -16.858 4.823 9.374 1.00 91.75 107 ASN A CA 1
ATOM 835 C C . ASN A 1 107 ? -15.428 4.271 9.459 1.00 91.75 107 ASN A C 1
ATOM 837 O O . ASN A 1 107 ? -14.649 4.436 8.521 1.00 91.75 107 ASN A O 1
ATOM 841 N N . VAL A 1 108 ? -15.088 3.569 10.544 1.00 91.38 108 VAL A N 1
ATOM 842 C CA . VAL A 1 108 ? -13.753 2.970 10.724 1.00 91.38 108 VAL A CA 1
ATOM 843 C C . VAL A 1 108 ? -13.480 1.885 9.675 1.00 91.38 108 VAL A C 1
ATOM 845 O O . VAL A 1 108 ? -12.378 1.820 9.130 1.00 91.38 108 VAL A O 1
ATOM 848 N N . LYS A 1 109 ? -14.485 1.083 9.304 1.00 91.12 109 LYS A N 1
ATOM 849 C CA . LYS A 1 109 ? -14.381 0.155 8.161 1.00 91.12 109 LYS A CA 1
ATOM 850 C C . LYS A 1 109 ? -14.183 0.891 6.836 1.00 91.12 109 LYS A C 1
ATOM 852 O O . LYS A 1 109 ? -13.390 0.454 6.006 1.00 91.12 109 LYS A O 1
ATOM 857 N N . GLY A 1 110 ? -14.864 2.018 6.636 1.00 92.44 110 GLY A N 1
ATOM 858 C CA . GLY A 1 110 ? -14.644 2.891 5.484 1.00 92.44 110 GLY A CA 1
ATOM 859 C C . GLY A 1 110 ? -13.198 3.388 5.400 1.00 92.44 110 GLY A C 1
ATOM 860 O O . GLY A 1 110 ? -12.590 3.325 4.330 1.00 92.44 110 GLY A O 1
ATOM 861 N N . MET A 1 111 ? -12.620 3.801 6.534 1.00 92.06 111 MET A N 1
ATOM 862 C CA . MET A 1 111 ? -11.208 4.185 6.627 1.00 92.06 111 MET A CA 1
ATOM 863 C C . MET A 1 111 ? -10.277 3.019 6.285 1.00 92.06 111 MET A C 1
ATOM 865 O O . MET A 1 111 ? -9.329 3.211 5.530 1.00 92.06 111 MET A O 1
ATOM 869 N N . GLU A 1 112 ? -10.552 1.808 6.779 1.00 90.44 112 GLU A N 1
ATOM 870 C CA . GLU A 1 112 ? -9.775 0.607 6.441 1.00 90.44 112 GLU A CA 1
ATOM 871 C C . GLU A 1 112 ? -9.776 0.340 4.929 1.00 90.44 112 GLU A C 1
ATOM 873 O O . GLU A 1 112 ? -8.722 0.116 4.333 1.00 90.44 112 GLU A O 1
ATOM 878 N N . ILE A 1 113 ? -10.948 0.408 4.290 1.00 90.81 113 ILE A N 1
ATOM 879 C CA . ILE A 1 113 ? -11.088 0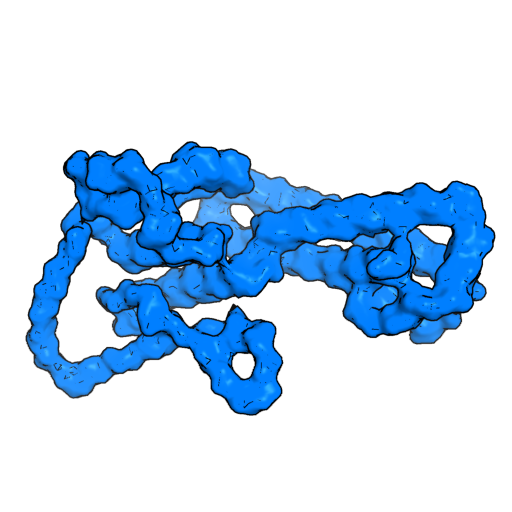.212 2.841 1.00 90.81 113 ILE A CA 1
ATOM 880 C C . ILE A 1 113 ? -10.315 1.291 2.073 1.00 90.81 113 ILE A C 1
ATOM 882 O O . ILE A 1 113 ? -9.621 0.977 1.105 1.00 90.81 113 ILE A O 1
ATOM 886 N N . ALA A 1 114 ? -10.420 2.557 2.486 1.00 90.69 114 ALA A N 1
ATOM 887 C CA . ALA A 1 114 ? -9.703 3.660 1.852 1.00 90.69 114 ALA A CA 1
ATOM 888 C C . ALA A 1 114 ? -8.180 3.513 2.002 1.00 90.69 114 ALA A C 1
ATOM 890 O O . ALA A 1 114 ? -7.456 3.643 1.016 1.00 90.69 114 ALA A O 1
ATOM 891 N N . LEU A 1 115 ? -7.697 3.178 3.202 1.00 89.56 115 LEU A N 1
ATOM 892 C CA . LEU A 1 115 ? -6.274 2.953 3.460 1.00 89.56 115 LEU A CA 1
ATOM 893 C C . LEU A 1 115 ? -5.736 1.774 2.665 1.00 89.56 115 LEU A C 1
ATOM 895 O O . LEU A 1 115 ? -4.668 1.893 2.077 1.00 89.56 115 LEU A O 1
ATOM 899 N N . ARG A 1 116 ? -6.489 0.676 2.568 1.00 87.56 116 ARG A N 1
ATOM 900 C CA . ARG A 1 116 ? -6.101 -0.475 1.750 1.00 87.56 116 ARG A CA 1
ATOM 901 C C . ARG A 1 116 ? -5.917 -0.087 0.284 1.00 87.56 116 ARG A C 1
ATOM 903 O O . ARG A 1 116 ? -4.879 -0.390 -0.289 1.00 87.56 116 ARG A O 1
ATOM 910 N N . LYS A 1 117 ? -6.861 0.671 -0.284 1.00 85.69 117 LYS A N 1
ATOM 911 C CA . LYS A 1 117 ? -6.745 1.193 -1.657 1.00 85.69 117 LYS A CA 1
ATOM 912 C C . LYS A 1 117 ? -5.531 2.106 -1.838 1.00 85.69 117 LYS A C 1
ATOM 914 O O . LYS A 1 117 ? -4.893 2.074 -2.886 1.00 85.69 117 LYS A O 1
ATOM 919 N N . ILE A 1 118 ? -5.212 2.937 -0.843 1.00 85.12 118 ILE A N 1
ATOM 920 C CA . ILE A 1 118 ? -4.011 3.784 -0.882 1.00 85.12 118 ILE A CA 1
ATOM 921 C C . ILE A 1 118 ? -2.750 2.915 -0.833 1.00 85.12 118 ILE A C 1
ATOM 923 O O . ILE A 1 118 ? -1.838 3.143 -1.618 1.00 85.12 118 ILE A O 1
ATOM 927 N N . MET A 1 119 ? -2.703 1.909 0.042 1.00 82.75 119 MET A N 1
ATOM 928 C CA . MET A 1 119 ? -1.565 0.993 0.152 1.00 82.75 119 MET A CA 1
ATOM 929 C C . MET A 1 119 ? -1.333 0.204 -1.140 1.00 82.75 119 MET A C 1
ATOM 931 O O . MET A 1 119 ? -0.192 0.109 -1.584 1.00 82.75 119 MET A O 1
ATOM 935 N N . GLU A 1 120 ? -2.402 -0.286 -1.772 1.00 79.19 120 GLU A N 1
ATOM 936 C CA . GLU A 1 120 ? -2.353 -0.916 -3.098 1.00 79.19 120 GLU A CA 1
ATOM 937 C C . GLU A 1 120 ? -1.766 0.048 -4.140 1.00 79.19 120 GLU A C 1
ATOM 939 O O . GLU A 1 120 ? -0.823 -0.294 -4.846 1.00 79.19 120 GLU A O 1
ATOM 944 N N . LYS A 1 121 ? -2.253 1.296 -4.196 1.00 75.94 121 LYS A N 1
ATOM 945 C CA . LYS A 1 121 ? -1.757 2.297 -5.158 1.00 75.94 121 LYS A CA 1
ATOM 946 C C . LYS A 1 121 ? -0.329 2.769 -4.902 1.00 75.94 121 LYS A C 1
ATOM 948 O O . LYS A 1 121 ? 0.340 3.190 -5.841 1.00 75.94 121 LYS A O 1
ATOM 953 N N . LEU A 1 122 ? 0.128 2.735 -3.655 1.00 72.56 122 LEU A N 1
ATOM 954 C CA . LEU A 1 122 ? 1.511 3.049 -3.298 1.00 72.56 122 LEU A CA 1
ATOM 955 C C . LEU A 1 122 ? 2.466 1.885 -3.560 1.00 72.56 122 LEU A C 1
ATOM 957 O O . LEU A 1 122 ? 3.667 2.050 -3.338 1.00 72.56 122 LEU A O 1
ATOM 961 N N . ALA A 1 123 ? 1.952 0.746 -4.035 1.00 70.12 123 ALA A N 1
ATOM 962 C CA . ALA A 1 123 ? 2.724 -0.470 -4.226 1.00 70.12 123 ALA A CA 1
ATOM 963 C C . ALA A 1 123 ? 3.415 -0.890 -2.905 1.00 70.12 123 ALA A C 1
ATOM 965 O O . ALA A 1 123 ? 4.583 -1.270 -2.867 1.00 70.12 123 ALA A O 1
ATOM 966 N N . LEU A 1 124 ? 2.692 -0.745 -1.781 1.00 65.12 124 LEU A N 1
ATOM 967 C CA . LEU A 1 124 ? 3.127 -1.227 -0.460 1.00 65.12 124 LEU A CA 1
ATOM 968 C C . LEU A 1 124 ? 2.916 -2.736 -0.285 1.00 65.12 124 LEU A C 1
ATOM 970 O O . LEU A 1 124 ? 3.126 -3.282 0.799 1.00 65.12 124 LEU A O 1
ATOM 974 N N . ASP A 1 125 ? 2.480 -3.411 -1.339 1.00 68.19 125 ASP A N 1
ATOM 975 C CA . ASP A 1 125 ? 2.443 -4.853 -1.434 1.00 68.19 125 ASP A CA 1
ATOM 976 C C . ASP A 1 125 ? 3.853 -5.418 -1.730 1.00 68.19 125 ASP A C 1
ATOM 978 O O . ASP A 1 125 ? 4.771 -4.685 -2.115 1.00 68.19 125 ASP A O 1
ATOM 982 N N . PRO A 1 126 ? 4.072 -6.732 -1.544 1.00 69.56 126 PRO A N 1
ATOM 983 C CA . PRO A 1 126 ? 5.380 -7.334 -1.784 1.00 69.56 126 PRO A CA 1
ATOM 984 C C . PRO A 1 126 ? 5.914 -7.107 -3.206 1.00 69.56 126 PRO A C 1
ATOM 986 O O . PRO A 1 126 ? 7.118 -6.908 -3.360 1.00 69.56 126 PRO A O 1
ATOM 989 N N . ALA A 1 127 ? 5.050 -7.104 -4.230 1.00 70.19 127 ALA A N 1
ATOM 990 C CA . ALA A 1 127 ? 5.481 -6.914 -5.614 1.00 70.19 127 ALA A CA 1
ATOM 991 C C . ALA A 1 127 ? 5.947 -5.474 -5.863 1.00 70.19 127 ALA A C 1
ATOM 993 O O . ALA A 1 127 ? 7.000 -5.268 -6.467 1.00 70.19 127 ALA A O 1
ATOM 994 N N . GLY A 1 128 ? 5.231 -4.485 -5.324 1.00 71.94 128 GLY A N 1
ATOM 995 C CA . GLY A 1 128 ? 5.630 -3.083 -5.369 1.00 71.94 128 GLY A CA 1
ATOM 996 C C . GLY A 1 128 ? 6.957 -2.787 -4.672 1.00 71.94 128 GLY A C 1
ATOM 997 O O . GLY A 1 128 ? 7.804 -2.073 -5.216 1.00 71.94 128 GLY A O 1
ATOM 998 N N . LYS A 1 129 ? 7.196 -3.407 -3.510 1.00 74.19 129 LYS A N 1
ATOM 999 C CA . LYS A 1 129 ? 8.490 -3.311 -2.821 1.00 74.19 129 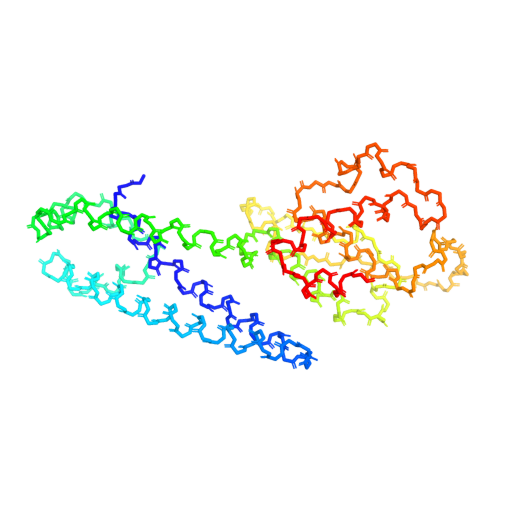LYS A CA 1
ATOM 1000 C C . LYS A 1 129 ? 9.628 -3.886 -3.671 1.00 74.19 129 LYS A C 1
ATOM 1002 O O . LYS A 1 129 ? 10.646 -3.220 -3.841 1.00 74.19 129 LYS A O 1
ATOM 1007 N N . ILE A 1 130 ? 9.445 -5.079 -4.246 1.00 77.38 130 ILE A N 1
ATOM 1008 C CA . ILE A 1 130 ? 10.436 -5.692 -5.147 1.00 77.38 130 ILE A CA 1
ATOM 1009 C C . ILE A 1 130 ? 10.701 -4.785 -6.353 1.00 77.38 130 ILE A C 1
ATOM 1011 O O . ILE A 1 130 ? 11.857 -4.553 -6.700 1.00 77.38 130 ILE A O 1
ATOM 1015 N N . ALA A 1 131 ? 9.649 -4.249 -6.974 1.00 80.38 131 ALA A N 1
ATOM 1016 C CA . ALA A 1 131 ? 9.756 -3.343 -8.112 1.00 80.38 131 ALA A CA 1
ATOM 1017 C C . ALA A 1 131 ? 10.607 -2.106 -7.777 1.00 80.38 131 ALA A C 1
ATOM 1019 O O . ALA A 1 131 ? 11.489 -1.728 -8.553 1.00 80.38 131 ALA A O 1
ATOM 1020 N N . LEU A 1 132 ? 10.381 -1.502 -6.606 1.00 77.75 132 LEU A N 1
ATOM 1021 C CA . LEU A 1 132 ? 11.146 -0.352 -6.125 1.00 77.75 132 LEU A CA 1
ATOM 1022 C C . LEU A 1 132 ? 12.612 -0.710 -5.848 1.00 77.75 132 LEU A C 1
ATOM 1024 O O . LEU A 1 132 ? 13.510 0.012 -6.290 1.00 77.75 132 LEU A O 1
ATOM 1028 N N . ASP A 1 133 ? 12.856 -1.825 -5.158 1.00 78.25 133 ASP A N 1
ATOM 1029 C CA . ASP A 1 133 ? 14.204 -2.299 -4.838 1.00 78.25 133 ASP A CA 1
ATOM 1030 C C . ASP A 1 133 ? 14.991 -2.622 -6.118 1.00 78.25 133 ASP A C 1
ATOM 1032 O O . ASP A 1 133 ? 16.159 -2.242 -6.238 1.00 78.25 133 ASP A O 1
ATOM 1036 N N . LEU A 1 134 ? 14.351 -3.238 -7.116 1.00 79.75 134 LEU A N 1
ATOM 1037 C CA . LEU A 1 134 ? 14.957 -3.543 -8.413 1.00 79.75 134 LEU A CA 1
ATOM 1038 C C . LEU A 1 134 ? 15.253 -2.288 -9.226 1.00 79.75 134 LEU A C 1
ATOM 1040 O O . LEU A 1 134 ? 16.376 -2.126 -9.702 1.00 79.75 134 LEU A O 1
ATOM 1044 N N . ALA A 1 135 ? 14.288 -1.376 -9.354 1.00 82.69 135 ALA A N 1
ATOM 1045 C CA . ALA A 1 135 ? 14.487 -0.123 -10.074 1.00 82.69 135 ALA A CA 1
ATOM 1046 C C . ALA A 1 135 ? 15.622 0.705 -9.449 1.00 82.69 135 ALA A C 1
ATOM 1048 O O . ALA A 1 135 ? 16.498 1.196 -10.162 1.00 82.69 135 ALA A O 1
ATOM 1049 N N . SER A 1 136 ? 15.647 0.815 -8.116 1.00 80.38 136 SER A N 1
ATOM 1050 C CA . SER A 1 136 ? 16.713 1.502 -7.380 1.00 80.38 136 SER A CA 1
ATOM 1051 C C . SER A 1 136 ? 18.074 0.833 -7.593 1.00 80.38 136 SER A C 1
ATOM 1053 O O . SER A 1 136 ? 19.044 1.508 -7.943 1.00 80.38 136 SER A O 1
ATOM 1055 N N . SER A 1 137 ? 18.143 -0.496 -7.462 1.00 81.50 137 SER A N 1
ATOM 1056 C CA . SER A 1 137 ? 19.376 -1.271 -7.648 1.00 81.50 137 SER A CA 1
ATOM 1057 C C . SER A 1 137 ? 19.916 -1.156 -9.076 1.00 81.50 137 SER A C 1
ATOM 1059 O O . SER A 1 137 ? 21.105 -0.909 -9.264 1.00 81.50 137 SER A O 1
ATOM 1061 N N . ILE A 1 138 ? 19.052 -1.258 -10.092 1.00 82.12 138 ILE A N 1
ATOM 1062 C CA . ILE A 1 138 ? 19.435 -1.127 -11.506 1.00 82.12 138 ILE A CA 1
ATOM 1063 C C . ILE A 1 138 ? 19.936 0.284 -11.815 1.00 82.12 138 ILE A C 1
ATOM 1065 O O . ILE A 1 138 ? 20.926 0.432 -12.529 1.00 82.12 138 ILE A O 1
ATOM 1069 N N . LEU A 1 139 ? 19.309 1.323 -11.253 1.00 80.69 139 LEU A N 1
ATOM 1070 C CA . LEU A 1 139 ? 19.783 2.701 -11.397 1.00 80.69 139 LEU A CA 1
ATOM 1071 C C . LEU A 1 139 ? 21.153 2.911 -10.741 1.00 80.69 139 LEU A C 1
ATOM 1073 O O . LEU A 1 139 ? 22.009 3.572 -11.328 1.00 80.69 139 LEU A O 1
ATOM 1077 N N . GLN A 1 140 ? 21.375 2.348 -9.550 1.00 81.25 140 GLN A N 1
ATOM 1078 C CA . GLN A 1 140 ? 22.647 2.462 -8.825 1.00 81.25 140 GLN A CA 1
ATOM 1079 C C . GLN A 1 140 ? 23.782 1.681 -9.499 1.00 81.25 140 GLN A C 1
ATOM 1081 O O . GLN A 1 140 ? 24.923 2.140 -9.513 1.00 81.25 140 GLN A O 1
ATOM 1086 N N . LEU A 1 141 ? 23.474 0.517 -10.072 1.00 80.19 141 LEU A N 1
ATOM 1087 C CA . LEU A 1 141 ? 24.436 -0.363 -10.739 1.00 80.19 141 LEU A CA 1
ATOM 1088 C C . LEU A 1 141 ? 24.560 -0.085 -12.246 1.00 80.19 141 LEU A C 1
ATOM 1090 O O . LEU A 1 141 ? 25.333 -0.757 -12.936 1.00 80.19 141 LEU A O 1
ATOM 1094 N N . TYR A 1 142 ? 23.835 0.905 -12.772 1.00 80.94 142 TYR A N 1
ATOM 1095 C CA . TYR A 1 142 ? 23.859 1.257 -14.187 1.00 80.94 142 TYR A CA 1
ATOM 1096 C C . TYR A 1 142 ? 25.277 1.624 -14.647 1.00 80.94 142 TYR A C 1
ATOM 1098 O O . TYR A 1 142 ? 25.955 2.445 -14.031 1.00 80.94 142 TYR A O 1
ATOM 1106 N N . LYS A 1 143 ? 25.717 1.026 -15.765 1.00 75.56 143 LYS A N 1
ATOM 1107 C CA . LYS A 1 143 ? 27.087 1.129 -16.316 1.00 75.56 143 LYS A CA 1
ATOM 1108 C C . LYS A 1 143 ? 28.199 0.585 -15.414 1.00 75.56 143 LYS A C 1
ATOM 1110 O O . LYS A 1 143 ? 29.366 0.927 -15.602 1.00 75.56 143 LYS A O 1
ATOM 1115 N N . THR A 1 144 ? 27.863 -0.274 -14.459 1.00 82.25 144 THR A N 1
ATOM 1116 C CA . THR A 1 144 ? 28.860 -1.081 -13.752 1.00 82.25 144 THR A CA 1
ATOM 1117 C C . THR A 1 144 ? 28.961 -2.470 -14.390 1.00 82.25 144 THR A C 1
ATOM 1119 O O . THR A 1 144 ? 27.991 -2.935 -14.995 1.00 82.25 144 THR A O 1
ATOM 1122 N N . PRO A 1 145 ? 30.087 -3.186 -14.213 1.00 77.56 145 PRO A N 1
ATOM 1123 C CA . PRO A 1 145 ? 30.229 -4.567 -14.676 1.00 77.56 145 PRO A CA 1
ATOM 1124 C C . PRO A 1 145 ? 29.172 -5.531 -14.123 1.00 77.56 145 PRO A C 1
ATOM 1126 O O . PRO A 1 145 ? 29.026 -6.624 -14.652 1.00 77.56 145 PRO A O 1
ATOM 1129 N N . TRP A 1 146 ? 28.428 -5.143 -13.080 1.00 76.94 146 TRP A N 1
ATOM 1130 C CA . TRP A 1 146 ? 27.306 -5.913 -12.547 1.00 76.94 146 TRP A CA 1
ATOM 1131 C C . TRP A 1 146 ? 26.107 -5.959 -13.502 1.00 76.94 146 TRP A C 1
ATOM 1133 O O . TRP A 1 146 ? 25.327 -6.902 -13.426 1.00 76.94 146 TRP A O 1
ATOM 1143 N N . LEU A 1 147 ? 25.984 -5.012 -14.443 1.00 75.88 147 LEU A N 1
ATOM 1144 C CA . LEU A 1 147 ? 24.763 -4.813 -15.236 1.00 75.88 147 LEU A CA 1
ATOM 1145 C C . LEU A 1 147 ? 24.958 -4.779 -16.764 1.00 75.88 147 LEU A C 1
ATOM 1147 O O . LEU A 1 147 ? 24.026 -4.450 -17.491 1.00 75.88 147 LEU A O 1
ATOM 1151 N N . ASP A 1 148 ? 26.148 -5.146 -17.251 1.00 68.31 148 ASP A N 1
ATOM 1152 C CA . ASP A 1 148 ? 26.548 -5.043 -18.669 1.00 68.31 148 ASP A CA 1
ATOM 1153 C C . ASP A 1 148 ? 25.653 -5.846 -19.648 1.00 68.31 148 ASP A C 1
ATOM 1155 O O . ASP A 1 148 ? 25.592 -5.508 -20.823 1.00 68.31 148 ASP A O 1
ATOM 1159 N N . GLU A 1 149 ? 24.921 -6.866 -19.170 1.00 68.38 149 GLU A N 1
ATOM 1160 C CA . GLU A 1 149 ? 24.003 -7.728 -19.947 1.00 68.38 149 GLU A CA 1
ATOM 1161 C C . GLU A 1 149 ? 22.989 -8.425 -19.008 1.00 68.38 149 GLU A C 1
ATOM 1163 O O . GLU A 1 149 ? 22.981 -9.647 -18.916 1.00 68.38 149 GLU A O 1
ATOM 1168 N N . TRP A 1 150 ? 22.208 -7.668 -18.230 1.00 73.69 150 TRP A N 1
ATOM 1169 C CA . TRP A 1 150 ? 21.295 -8.267 -17.240 1.00 73.69 150 TRP A CA 1
ATOM 1170 C C . TRP A 1 150 ? 19.959 -8.742 -17.841 1.00 73.69 150 TRP A C 1
ATOM 1172 O O . TRP A 1 150 ? 19.439 -8.112 -18.771 1.00 73.69 150 TRP A O 1
ATOM 1182 N N . ASP A 1 151 ? 19.400 -9.808 -17.267 1.00 68.38 151 ASP A N 1
ATOM 1183 C CA . ASP A 1 151 ? 18.052 -10.327 -17.547 1.00 68.38 151 ASP A CA 1
ATOM 1184 C C . ASP A 1 151 ? 17.287 -10.647 -16.245 1.00 68.38 151 ASP A C 1
ATOM 1186 O O . ASP A 1 151 ? 17.853 -10.607 -15.148 1.00 68.38 151 ASP A O 1
ATOM 1190 N N . ASP A 1 152 ? 16.000 -10.976 -16.354 1.00 67.38 152 ASP A N 1
ATOM 1191 C CA . ASP A 1 152 ? 15.139 -11.416 -15.242 1.00 67.38 152 ASP A CA 1
ATOM 1192 C C . ASP A 1 152 ? 15.766 -12.534 -14.374 1.00 67.38 152 ASP A C 1
ATOM 1194 O O . ASP A 1 152 ? 15.616 -12.545 -13.151 1.00 67.38 152 ASP A O 1
ATOM 1198 N N . ASN A 1 153 ? 16.550 -13.418 -14.994 1.00 71.19 153 ASN A N 1
ATOM 1199 C CA . ASN A 1 153 ? 17.250 -14.545 -14.372 1.00 71.19 153 ASN A CA 1
ATOM 1200 C C . ASN A 1 153 ? 18.418 -14.155 -13.442 1.00 71.19 153 ASN A C 1
ATOM 1202 O O . ASN A 1 153 ? 18.934 -15.012 -12.721 1.00 71.19 153 ASN A O 1
ATOM 1206 N N . ASP A 1 154 ? 18.854 -12.893 -13.444 1.00 73.62 154 ASP A N 1
ATOM 1207 C CA . ASP A 1 154 ? 19.977 -12.431 -12.616 1.00 73.62 154 ASP A CA 1
ATOM 1208 C C . ASP A 1 154 ? 19.541 -11.950 -11.221 1.00 73.62 154 ASP A C 1
ATOM 1210 O O . ASP A 1 154 ? 20.386 -11.636 -10.373 1.00 73.62 154 ASP A O 1
ATOM 1214 N N . VAL A 1 155 ? 18.227 -11.905 -10.967 1.00 77.50 155 VAL A N 1
ATOM 1215 C CA . VAL A 1 155 ? 17.626 -11.536 -9.681 1.00 77.50 155 VAL A CA 1
ATOM 1216 C C . VAL A 1 155 ? 17.250 -12.790 -8.906 1.00 77.50 155 VAL A C 1
ATOM 1218 O O . VAL A 1 155 ? 16.441 -13.605 -9.340 1.00 77.50 155 VAL A O 1
ATOM 1221 N N . TYR A 1 156 ? 17.777 -12.909 -7.694 1.00 74.88 156 TYR A N 1
ATOM 1222 C CA . TYR A 1 156 ? 17.558 -14.069 -6.847 1.00 74.88 156 TYR A CA 1
ATOM 1223 C C . TYR A 1 156 ? 16.956 -13.677 -5.493 1.00 74.88 156 TYR A C 1
ATOM 1225 O O . TYR A 1 156 ? 17.144 -12.567 -4.991 1.00 74.88 156 TYR A O 1
ATOM 1233 N N . PHE A 1 157 ? 16.271 -14.636 -4.866 1.00 77.25 157 PHE A N 1
ATOM 1234 C CA . PHE A 1 157 ? 15.695 -14.517 -3.524 1.00 77.25 157 PHE A CA 1
ATOM 1235 C C . PHE A 1 157 ? 16.242 -15.626 -2.616 1.00 77.25 157 PHE A C 1
ATOM 1237 O O . PHE A 1 157 ? 16.122 -16.810 -2.935 1.00 77.25 157 PHE A O 1
ATOM 1244 N N . VAL A 1 158 ? 16.884 -15.267 -1.491 1.00 74.38 158 VAL A N 1
ATOM 1245 C CA . VAL A 1 158 ? 17.579 -16.261 -0.654 1.00 74.38 158 VAL A CA 1
ATOM 1246 C C . VAL A 1 158 ? 16.554 -16.864 0.283 1.00 74.38 158 VAL A C 1
ATOM 1248 O O . VAL A 1 158 ? 16.115 -16.216 1.236 1.00 74.38 158 VAL A O 1
ATOM 1251 N N . GLN A 1 159 ? 16.240 -18.140 0.094 1.00 72.38 159 GLN A N 1
ATOM 1252 C CA . GLN A 1 159 ? 15.468 -18.866 1.087 1.00 72.38 159 GLN A CA 1
ATOM 1253 C C . GLN A 1 159 ? 16.377 -19.297 2.241 1.00 72.38 159 GLN A C 1
ATOM 1255 O O . GLN A 1 159 ? 17.181 -20.221 2.115 1.00 72.38 159 GLN A O 1
ATOM 1260 N N . ARG A 1 160 ? 16.254 -18.629 3.394 1.00 75.56 160 ARG A N 1
ATOM 1261 C CA . ARG A 1 160 ? 16.937 -19.071 4.617 1.00 75.56 160 ARG A CA 1
ATOM 1262 C C . ARG A 1 160 ? 16.180 -20.251 5.246 1.00 75.56 160 ARG A C 1
ATOM 1264 O O . ARG A 1 160 ? 14.962 -20.157 5.417 1.00 75.56 160 ARG A O 1
ATOM 1271 N N . PRO A 1 161 ? 16.863 -21.344 5.632 1.00 74.50 161 PRO A N 1
ATOM 1272 C CA . PRO A 1 161 ? 16.211 -22.474 6.288 1.00 74.50 161 PRO A CA 1
ATOM 1273 C C . PRO A 1 161 ? 15.555 -22.027 7.606 1.00 74.50 161 PRO A C 1
ATOM 1275 O O . PRO A 1 161 ? 16.201 -21.419 8.456 1.00 74.50 161 PRO A O 1
ATOM 1278 N N . GLY A 1 162 ? 14.255 -22.304 7.750 1.00 74.12 162 GLY A N 1
ATOM 1279 C CA . GLY A 1 162 ? 13.442 -21.909 8.910 1.00 74.12 162 GLY A CA 1
ATOM 1280 C C . GLY A 1 162 ? 12.766 -20.533 8.812 1.00 74.12 162 GLY A C 1
ATOM 1281 O O . GLY A 1 162 ? 12.003 -20.176 9.709 1.00 74.12 162 GLY A O 1
ATOM 1282 N N . ALA A 1 163 ? 13.001 -19.765 7.744 1.00 69.31 163 ALA A N 1
ATOM 1283 C CA . ALA A 1 163 ? 12.341 -18.478 7.530 1.00 69.31 163 ALA A CA 1
ATOM 1284 C C . ALA A 1 163 ? 10.911 -18.648 6.981 1.00 69.31 163 ALA A C 1
ATOM 1286 O O . ALA A 1 163 ? 10.612 -19.596 6.251 1.00 69.31 163 ALA A O 1
ATOM 1287 N N . LYS A 1 164 ? 10.007 -17.726 7.338 1.00 71.56 164 LYS A N 1
ATOM 1288 C CA . LYS A 1 164 ? 8.620 -17.745 6.846 1.00 71.56 164 LYS A CA 1
ATOM 1289 C C . LYS A 1 164 ? 8.603 -17.423 5.341 1.00 71.56 164 LYS A C 1
ATOM 1291 O O . LYS A 1 164 ? 9.378 -16.576 4.915 1.00 71.56 164 LYS A O 1
ATOM 1296 N N . PRO A 1 165 ? 7.681 -17.988 4.539 1.00 63.91 165 PRO A N 1
ATOM 1297 C CA . PRO A 1 165 ? 7.598 -17.697 3.101 1.00 63.91 165 PRO A CA 1
ATOM 1298 C C . PRO A 1 165 ? 7.513 -16.198 2.765 1.00 63.91 165 PRO A C 1
ATOM 1300 O O . PRO A 1 165 ? 8.073 -15.755 1.773 1.00 63.91 165 PRO A O 1
ATOM 1303 N N . ILE A 1 166 ? 6.878 -15.403 3.633 1.00 59.66 166 ILE A N 1
ATOM 1304 C CA . ILE A 1 166 ? 6.751 -13.943 3.490 1.00 59.66 166 ILE A CA 1
ATOM 1305 C C . ILE A 1 166 ? 8.107 -13.218 3.482 1.00 59.66 166 ILE A C 1
ATOM 1307 O O . ILE A 1 166 ? 8.249 -12.227 2.774 1.00 59.66 166 ILE A O 1
ATOM 1311 N N . THR A 1 167 ? 9.116 -13.710 4.209 1.00 65.56 167 THR A N 1
ATOM 1312 C CA . THR A 1 167 ? 10.425 -13.037 4.290 1.00 65.56 167 THR A CA 1
ATOM 1313 C C . THR A 1 167 ? 11.305 -13.306 3.067 1.00 65.56 167 THR A C 1
ATOM 1315 O O . THR A 1 167 ? 12.376 -12.722 2.942 1.00 65.56 167 THR A O 1
ATOM 1318 N N . LEU A 1 168 ? 10.886 -14.199 2.159 1.00 64.50 168 LEU A N 1
ATOM 1319 C CA . LEU A 1 168 ? 11.651 -14.540 0.956 1.00 64.50 168 LEU A CA 1
ATOM 1320 C C . LEU A 1 168 ? 11.838 -13.323 0.037 1.00 64.50 168 LEU A C 1
ATOM 1322 O O . LEU A 1 168 ? 12.887 -13.171 -0.576 1.00 64.50 168 LEU A O 1
ATOM 1326 N N . TYR A 1 169 ? 10.840 -12.442 -0.001 1.00 66.44 169 TYR A N 1
ATOM 1327 C CA . TYR A 1 169 ? 10.782 -11.275 -0.881 1.00 66.44 169 TYR A CA 1
ATOM 1328 C C . TYR A 1 169 ? 11.388 -10.006 -0.269 1.00 66.44 169 TYR A C 1
ATOM 1330 O O . TYR A 1 169 ? 11.318 -8.938 -0.867 1.00 66.44 169 TYR A O 1
ATOM 1338 N N . GLU A 1 170 ? 11.960 -10.083 0.937 1.00 64.88 170 GLU A N 1
ATOM 1339 C CA . GLU A 1 170 ? 12.433 -8.888 1.643 1.00 64.88 170 GLU A CA 1
ATOM 1340 C C . GLU A 1 170 ? 13.743 -8.325 1.093 1.00 64.88 170 GLU A C 1
ATOM 1342 O O . GLU A 1 170 ? 13.978 -7.127 1.250 1.00 64.88 170 GLU A O 1
ATOM 1347 N N . HIS A 1 171 ? 14.576 -9.175 0.484 1.00 68.62 171 HIS A N 1
ATOM 1348 C CA . HIS A 1 171 ? 15.940 -8.841 0.077 1.00 68.62 171 HIS A CA 1
ATOM 1349 C C . HIS A 1 171 ? 16.316 -9.534 -1.245 1.00 68.62 171 HIS A C 1
ATOM 1351 O O . HIS A 1 171 ? 17.000 -10.566 -1.215 1.00 68.62 171 HIS A O 1
ATOM 1357 N N . PRO A 1 172 ? 15.873 -9.006 -2.403 1.00 77.00 172 PRO A N 1
ATOM 1358 C CA . PRO A 1 172 ? 16.382 -9.465 -3.690 1.00 77.00 172 PRO A CA 1
ATOM 1359 C C . PRO A 1 172 ? 17.889 -9.186 -3.789 1.00 77.00 172 PRO A C 1
ATOM 1361 O O . PRO A 1 172 ? 18.383 -8.178 -3.279 1.00 77.00 172 PRO A O 1
ATOM 1364 N N . TYR A 1 173 ? 18.629 -10.075 -4.447 1.00 75.38 173 TYR A N 1
ATOM 1365 C CA . TYR A 1 173 ? 20.055 -9.889 -4.717 1.00 75.38 173 TYR A CA 1
ATOM 1366 C C . TYR A 1 173 ? 20.373 -10.177 -6.176 1.00 75.38 173 TYR A C 1
ATOM 1368 O O . TYR A 1 173 ? 19.770 -11.045 -6.803 1.00 75.38 173 TYR A O 1
ATOM 1376 N N . VAL A 1 174 ? 21.357 -9.446 -6.694 1.00 76.44 174 VAL A N 1
ATOM 1377 C CA . VAL A 1 174 ? 21.915 -9.685 -8.023 1.00 76.44 174 VAL A CA 1
ATOM 1378 C C . VAL A 1 174 ? 23.123 -10.595 -7.871 1.00 76.44 174 VAL A C 1
ATOM 1380 O O . VAL A 1 174 ? 24.035 -10.300 -7.093 1.00 76.44 174 VAL A O 1
ATOM 1383 N N . TYR A 1 175 ? 23.133 -11.700 -8.608 1.00 76.31 175 TYR A N 1
ATOM 1384 C CA . TYR A 1 175 ? 24.298 -12.572 -8.705 1.00 76.31 175 TYR A CA 1
ATOM 1385 C C . TYR A 1 175 ? 24.926 -12.425 -10.085 1.00 76.31 175 TYR A C 1
ATOM 1387 O O . TYR A 1 175 ? 24.228 -12.440 -11.092 1.00 76.31 175 TYR A O 1
ATOM 1395 N N . ARG A 1 176 ? 26.254 -12.295 -10.135 1.00 75.44 176 ARG A N 1
ATOM 1396 C CA . ARG A 1 176 ? 26.985 -12.260 -11.398 1.00 75.44 176 ARG A CA 1
ATOM 1397 C C . ARG A 1 176 ? 28.334 -12.940 -11.276 1.00 75.44 176 ARG A C 1
ATOM 1399 O O . ARG A 1 176 ? 29.098 -12.678 -10.348 1.00 75.44 176 ARG A O 1
ATOM 1406 N N . GLU A 1 177 ? 28.643 -13.761 -12.269 1.00 72.62 177 GLU A N 1
ATOM 1407 C CA . GLU A 1 177 ? 29.974 -14.322 -12.449 1.00 72.62 177 GLU A CA 1
ATOM 1408 C C . GLU A 1 177 ? 30.843 -13.353 -13.259 1.00 72.62 177 GLU A C 1
ATOM 1410 O O . GLU A 1 177 ? 30.500 -12.953 -14.374 1.00 72.62 177 GLU A O 1
ATOM 1415 N N . PHE A 1 178 ? 31.986 -12.959 -12.694 1.00 76.19 178 PHE A N 1
ATOM 1416 C CA . PHE A 1 178 ? 32.961 -12.129 -13.396 1.00 76.19 178 PHE A CA 1
ATOM 1417 C C . PHE A 1 178 ? 33.951 -13.020 -14.156 1.00 76.19 178 PHE A C 1
ATOM 1419 O O . PHE A 1 178 ? 34.575 -13.892 -13.542 1.00 76.19 178 PHE A O 1
ATOM 1426 N N . PRO A 1 179 ? 34.136 -12.823 -15.474 1.00 70.06 179 PRO A N 1
ATOM 1427 C CA . PRO A 1 179 ? 35.043 -13.652 -16.256 1.00 70.06 179 PRO A CA 1
ATOM 1428 C C . PRO A 1 179 ? 36.488 -13.477 -15.768 1.00 70.06 179 PRO A C 1
ATOM 1430 O O . PRO A 1 179 ? 37.024 -12.371 -15.757 1.00 70.06 179 PRO A O 1
ATOM 1433 N N . GLN A 1 180 ? 37.140 -14.581 -15.386 1.00 66.38 180 GLN A N 1
ATOM 1434 C CA . GLN A 1 180 ? 38.525 -14.571 -14.887 1.00 66.38 180 GLN A CA 1
ATOM 1435 C C . GLN A 1 180 ? 39.583 -14.403 -15.992 1.00 66.38 180 GLN A C 1
ATOM 1437 O O . GLN A 1 180 ? 40.747 -14.136 -15.705 1.00 66.38 180 GLN A O 1
ATOM 1442 N N . THR A 1 181 ? 39.200 -14.533 -17.265 1.00 57.81 181 THR A N 1
ATOM 1443 C CA . THR A 1 181 ? 40.068 -14.281 -18.423 1.00 57.81 181 THR A CA 1
ATOM 1444 C C . THR A 1 181 ? 39.276 -13.580 -19.520 1.00 57.81 181 THR A C 1
ATOM 1446 O O . THR A 1 181 ? 38.091 -13.863 -19.709 1.00 57.81 181 THR A O 1
ATOM 1449 N N . ALA A 1 182 ? 39.931 -12.657 -20.235 1.00 56.31 182 ALA A N 1
ATOM 1450 C CA . ALA A 1 182 ? 39.371 -11.921 -21.367 1.00 56.31 182 ALA A CA 1
ATOM 1451 C C . ALA A 1 182 ? 39.031 -12.882 -22.518 1.00 56.31 182 ALA A C 1
ATOM 1453 O O . ALA A 1 182 ? 39.778 -13.048 -23.482 1.00 56.31 182 ALA A O 1
ATOM 1454 N N . SER A 1 183 ? 37.895 -13.554 -22.389 1.00 49.25 183 SER A N 1
ATOM 1455 C CA . SER A 1 183 ? 37.288 -14.335 -23.450 1.00 49.25 183 SER A CA 1
ATOM 1456 C C . SER A 1 183 ? 36.722 -13.340 -24.448 1.00 49.25 183 SER A C 1
ATOM 1458 O O . SER A 1 183 ? 35.943 -12.465 -24.073 1.00 49.25 183 SER A O 1
ATOM 1460 N N . LYS A 1 184 ? 37.161 -13.430 -25.708 1.00 49.56 184 LYS A N 1
ATOM 1461 C CA . LYS A 1 184 ? 36.626 -12.614 -26.800 1.00 49.56 184 LYS A CA 1
ATOM 1462 C C . LYS A 1 184 ? 35.107 -12.747 -26.775 1.00 49.56 184 LYS A C 1
ATOM 1464 O O . LYS A 1 184 ? 34.590 -13.843 -26.972 1.00 49.56 184 LYS A O 1
ATOM 1469 N N . THR A 1 185 ? 34.427 -11.644 -26.491 1.00 48.16 185 THR A N 1
ATOM 1470 C CA . THR A 1 185 ? 32.976 -11.539 -26.532 1.00 48.16 185 THR A CA 1
ATOM 1471 C C . THR A 1 185 ? 32.517 -11.965 -27.921 1.00 48.16 185 THR A C 1
ATOM 1473 O O . THR A 1 185 ? 32.691 -11.248 -28.906 1.00 48.16 185 THR A O 1
ATOM 1476 N N . GLY A 1 186 ? 31.956 -13.171 -28.021 1.00 45.28 186 GLY A N 1
ATOM 1477 C CA . GLY A 1 186 ? 31.014 -13.454 -29.088 1.00 45.28 186 GLY A CA 1
ATOM 1478 C C . GLY A 1 186 ? 29.888 -12.457 -28.885 1.00 45.28 186 GLY A C 1
ATOM 1479 O O . GLY A 1 186 ? 29.209 -12.523 -27.865 1.00 45.28 186 GLY A O 1
ATOM 1480 N N . GLN A 1 187 ? 29.772 -11.481 -29.784 1.00 42.47 187 GLN A N 1
ATOM 1481 C CA . GLN A 1 187 ? 28.653 -10.551 -29.799 1.00 42.47 187 GLN A CA 1
ATOM 1482 C C . GLN A 1 187 ? 27.377 -11.396 -29.833 1.00 42.47 187 GLN A C 1
ATOM 1484 O O . GLN A 1 187 ? 27.014 -11.919 -30.886 1.00 42.47 187 GLN A O 1
ATOM 1489 N N . LYS A 1 188 ? 26.712 -11.576 -28.684 1.00 47.97 188 LYS A N 1
ATOM 1490 C CA . LYS A 1 188 ? 25.301 -11.942 -28.696 1.00 47.97 188 LYS A CA 1
ATOM 1491 C C . LYS A 1 188 ? 24.632 -10.795 -29.432 1.00 47.97 188 LYS A C 1
ATOM 1493 O O . LYS A 1 188 ? 24.738 -9.644 -29.011 1.00 47.97 188 LYS A O 1
ATOM 1498 N N . GLU A 1 189 ? 24.065 -11.092 -30.595 1.00 44.91 189 GLU A N 1
ATOM 1499 C CA . GLU A 1 189 ? 23.335 -10.104 -31.373 1.00 44.91 189 GLU A CA 1
ATOM 1500 C C . GLU A 1 189 ? 22.352 -9.403 -30.439 1.00 44.91 189 GLU A C 1
ATOM 1502 O O . GLU A 1 189 ? 21.563 -10.054 -29.748 1.00 44.91 189 GLU A O 1
ATOM 1507 N N . THR A 1 190 ? 22.430 -8.075 -30.372 1.00 47.97 190 THR A N 1
ATOM 1508 C CA . THR A 1 190 ? 21.421 -7.288 -29.678 1.00 47.97 190 THR A CA 1
ATOM 1509 C C . THR A 1 190 ? 20.091 -7.626 -30.337 1.00 47.97 190 THR A C 1
ATOM 1511 O O . THR A 1 190 ? 19.855 -7.252 -31.487 1.00 47.97 190 THR A O 1
ATOM 1514 N N . LYS A 1 191 ? 19.241 -8.389 -29.629 1.00 53.91 191 LYS A N 1
ATOM 1515 C CA . LYS A 1 191 ? 17.969 -8.912 -30.160 1.00 53.91 191 LYS A CA 1
ATOM 1516 C C . LYS A 1 191 ? 17.101 -7.802 -30.770 1.00 53.91 191 LYS A C 1
ATOM 1518 O O . LYS A 1 191 ? 16.290 -8.078 -31.645 1.00 53.91 191 LYS A O 1
ATOM 1523 N N . TYR A 1 192 ? 17.332 -6.544 -30.377 1.00 55.91 192 TYR A N 1
ATOM 1524 C CA . TYR A 1 192 ? 16.574 -5.381 -30.814 1.00 55.91 192 TYR A CA 1
ATOM 1525 C C . TYR A 1 192 ? 17.479 -4.168 -31.099 1.00 55.91 192 TYR A C 1
ATOM 1527 O O . TYR A 1 192 ? 17.704 -3.325 -30.235 1.00 55.91 192 TYR A O 1
ATOM 1535 N N . ARG A 1 193 ? 17.972 -4.015 -32.338 1.00 57.78 193 ARG A N 1
ATOM 1536 C CA . ARG A 1 193 ? 18.809 -2.855 -32.746 1.00 57.78 193 ARG A CA 1
ATOM 1537 C C . ARG A 1 193 ? 18.128 -1.485 -32.580 1.00 57.78 193 ARG A C 1
ATOM 1539 O O . ARG A 1 193 ? 18.807 -0.463 -32.589 1.00 57.78 193 ARG A O 1
ATOM 1546 N N . VAL A 1 194 ? 16.800 -1.459 -32.457 1.00 67.88 194 VAL A N 1
ATOM 1547 C CA . VAL A 1 194 ? 15.987 -0.239 -32.307 1.00 67.88 194 VAL A CA 1
ATOM 1548 C C . VAL A 1 194 ? 15.971 0.268 -30.856 1.00 67.88 194 VAL A C 1
ATOM 1550 O O . VAL A 1 194 ? 15.776 1.461 -30.616 1.00 67.88 194 VAL A O 1
ATOM 1553 N N . ILE A 1 195 ? 16.220 -0.608 -29.877 1.00 71.06 195 ILE A N 1
ATOM 1554 C CA . ILE A 1 195 ? 16.140 -0.270 -28.454 1.00 71.06 195 ILE A CA 1
ATOM 1555 C C . ILE A 1 195 ? 17.441 0.415 -28.022 1.00 71.06 195 ILE A C 1
ATOM 1557 O O . ILE A 1 195 ? 18.511 -0.186 -27.994 1.00 71.06 195 ILE A O 1
ATOM 1561 N N . ARG A 1 196 ? 17.350 1.707 -27.676 1.00 72.81 196 ARG A N 1
ATOM 1562 C CA . ARG A 1 196 ? 18.515 2.551 -27.335 1.00 72.81 196 ARG A CA 1
ATOM 1563 C C . ARG A 1 196 ? 19.194 2.162 -26.025 1.00 72.81 196 ARG A C 1
ATOM 1565 O O . ARG A 1 196 ? 20.386 2.404 -25.863 1.00 72.81 196 ARG A O 1
ATOM 1572 N N . ASN A 1 197 ? 18.426 1.635 -25.075 1.00 77.56 197 ASN A N 1
ATOM 1573 C CA . ASN A 1 197 ? 18.917 1.225 -23.769 1.00 77.56 197 ASN A CA 1
ATOM 1574 C C . ASN A 1 197 ? 18.240 -0.085 -23.367 1.00 77.56 197 ASN A C 1
ATOM 1576 O O . ASN A 1 197 ? 17.103 -0.082 -22.897 1.00 77.56 197 ASN A O 1
ATOM 1580 N N . GLN A 1 198 ? 18.957 -1.191 -23.562 1.00 78.19 198 GLN A N 1
ATOM 1581 C CA . GLN A 1 198 ? 18.447 -2.525 -23.260 1.00 78.19 198 GLN A CA 1
ATOM 1582 C C . GLN A 1 198 ? 18.158 -2.692 -21.765 1.00 78.19 198 GLN A C 1
ATOM 1584 O O . GLN A 1 198 ? 17.136 -3.257 -21.407 1.00 78.19 198 GLN A O 1
ATOM 1589 N N . THR A 1 199 ? 18.999 -2.125 -20.896 1.00 79.50 199 THR A N 1
ATOM 1590 C CA . THR A 1 199 ? 18.824 -2.190 -19.443 1.00 79.50 199 THR A CA 1
ATOM 1591 C C . THR A 1 199 ? 17.503 -1.583 -18.986 1.00 79.50 199 THR A C 1
ATOM 1593 O O . THR A 1 199 ? 16.786 -2.191 -18.200 1.00 79.50 199 THR A O 1
ATOM 1596 N N . LEU A 1 200 ? 17.178 -0.380 -19.463 1.00 79.88 200 LEU A N 1
ATOM 1597 C CA . LEU A 1 200 ? 15.925 0.281 -19.095 1.00 79.88 200 LEU A CA 1
ATOM 1598 C C . LEU A 1 200 ? 14.716 -0.400 -19.731 1.00 79.88 200 LEU A C 1
ATOM 1600 O O . LEU A 1 200 ? 13.653 -0.426 -19.122 1.00 79.88 200 LEU A O 1
ATOM 1604 N N . TYR A 1 201 ? 14.883 -0.963 -20.927 1.00 80.31 201 TYR A N 1
ATOM 1605 C CA . TYR A 1 201 ? 13.834 -1.737 -21.575 1.00 80.31 201 TYR A CA 1
ATOM 1606 C C . TYR A 1 201 ? 13.493 -3.007 -20.786 1.00 80.31 201 TYR A C 1
ATOM 1608 O O . TYR A 1 201 ? 12.325 -3.205 -20.461 1.00 80.31 201 TYR A O 1
ATOM 1616 N N . SER A 1 202 ? 14.495 -3.808 -20.406 1.00 81.44 202 SER A N 1
ATOM 1617 C CA . SER A 1 202 ? 14.294 -4.997 -19.566 1.00 81.44 202 SER A CA 1
ATOM 1618 C C . SER A 1 202 ? 13.658 -4.633 -18.221 1.00 81.44 202 SER A C 1
ATOM 1620 O O . SER A 1 202 ? 12.739 -5.312 -17.775 1.00 81.44 202 SER A O 1
ATOM 1622 N N . LEU A 1 203 ? 14.062 -3.507 -17.613 1.00 83.62 203 LEU A N 1
ATOM 1623 C CA . LEU A 1 203 ? 13.442 -3.011 -16.380 1.00 83.62 203 LEU A CA 1
ATOM 1624 C C . LEU A 1 203 ? 11.971 -2.656 -16.615 1.00 83.62 203 LEU A C 1
ATOM 1626 O O . LEU A 1 203 ? 11.124 -3.018 -15.811 1.00 83.62 203 LEU A O 1
ATOM 1630 N N . GLY A 1 204 ? 11.658 -1.965 -17.712 1.00 80.75 204 GLY A N 1
ATOM 1631 C CA . GLY A 1 204 ? 10.286 -1.610 -18.066 1.00 80.75 204 GLY A CA 1
ATOM 1632 C C . GLY A 1 204 ? 9.382 -2.832 -18.232 1.00 80.75 204 GLY A C 1
ATOM 1633 O O . GLY A 1 204 ? 8.282 -2.841 -17.689 1.00 80.75 204 GLY A O 1
ATOM 1634 N N . VAL A 1 205 ? 9.859 -3.874 -18.920 1.00 83.06 205 VAL A N 1
ATOM 1635 C CA . VAL A 1 205 ? 9.122 -5.141 -19.072 1.00 83.06 205 VAL A CA 1
ATOM 1636 C C . VAL A 1 205 ? 8.904 -5.805 -17.712 1.00 83.06 205 VAL A C 1
ATOM 1638 O O . VAL A 1 205 ? 7.765 -6.106 -17.369 1.00 83.06 205 VAL A O 1
ATOM 1641 N N . LEU A 1 206 ? 9.954 -5.929 -16.898 1.00 81.62 206 LEU A N 1
ATOM 1642 C CA . LEU A 1 206 ? 9.874 -6.556 -15.577 1.00 81.62 206 LEU A CA 1
ATOM 1643 C C . LEU A 1 206 ? 8.911 -5.809 -14.635 1.00 81.62 206 LEU A C 1
ATOM 1645 O O . LEU A 1 206 ? 8.149 -6.427 -13.896 1.00 81.62 206 LEU A O 1
ATOM 1649 N N . LEU A 1 207 ? 8.889 -4.473 -14.679 1.00 81.31 207 LEU A N 1
ATOM 1650 C CA . LEU A 1 207 ? 7.933 -3.669 -13.909 1.00 81.31 207 LEU A CA 1
ATOM 1651 C C . LEU A 1 207 ? 6.481 -3.906 -14.354 1.00 81.31 207 LEU A C 1
ATOM 1653 O O . LEU A 1 207 ? 5.586 -3.914 -13.510 1.00 81.31 207 LEU A O 1
ATOM 1657 N N . ILE A 1 208 ? 6.240 -4.122 -15.652 1.00 79.38 208 ILE A N 1
ATOM 1658 C CA . ILE A 1 208 ? 4.916 -4.491 -16.176 1.00 79.38 208 ILE A CA 1
ATOM 1659 C C . ILE A 1 208 ? 4.527 -5.891 -15.684 1.00 79.38 208 ILE A C 1
ATOM 1661 O O . ILE A 1 208 ? 3.405 -6.084 -15.219 1.00 79.38 208 ILE A O 1
ATOM 1665 N N . GLU A 1 209 ? 5.439 -6.860 -15.725 1.00 81.38 209 GLU A N 1
ATOM 1666 C CA . GLU A 1 209 ? 5.177 -8.219 -15.232 1.00 81.38 209 GLU A CA 1
ATOM 1667 C C . GLU A 1 209 ? 4.849 -8.240 -13.737 1.00 81.38 209 GLU A C 1
ATOM 1669 O O . GLU A 1 209 ? 3.882 -8.885 -13.323 1.00 81.38 209 GLU A O 1
ATOM 1674 N N . LEU A 1 210 ? 5.601 -7.481 -12.930 1.00 78.56 210 LEU A N 1
ATOM 1675 C CA . LEU A 1 210 ? 5.333 -7.315 -11.501 1.00 78.56 210 LEU A CA 1
ATOM 1676 C C . LEU A 1 210 ? 3.984 -6.639 -11.241 1.00 78.56 210 LEU A C 1
ATOM 1678 O O . LEU A 1 210 ? 3.279 -7.046 -10.321 1.00 78.56 210 LEU A O 1
ATOM 1682 N N . TRP A 1 211 ? 3.602 -5.652 -12.058 1.00 75.00 211 TRP A N 1
ATOM 1683 C CA . TRP A 1 211 ? 2.312 -4.969 -11.937 1.00 75.00 211 TRP A CA 1
ATOM 1684 C C . TRP A 1 211 ? 1.127 -5.919 -12.153 1.00 75.00 211 TRP A C 1
ATOM 1686 O O . TRP A 1 211 ? 0.160 -5.890 -11.395 1.00 75.00 211 TRP A O 1
ATOM 1696 N N . TYR A 1 212 ? 1.197 -6.782 -13.170 1.00 75.81 212 TYR A N 1
ATOM 1697 C CA . TYR A 1 212 ? 0.114 -7.723 -13.480 1.00 75.81 212 TYR A CA 1
ATOM 1698 C C . TYR A 1 212 ? 0.228 -9.069 -12.755 1.00 75.81 212 TYR A C 1
ATOM 1700 O O . TYR A 1 212 ? -0.712 -9.869 -12.811 1.00 75.81 212 TYR A O 1
ATOM 1708 N N . GLY A 1 213 ? 1.367 -9.352 -12.118 1.00 73.06 213 GLY A N 1
ATOM 1709 C CA . GLY A 1 213 ? 1.670 -10.655 -11.522 1.00 73.06 213 GLY A CA 1
ATOM 1710 C C . GLY A 1 213 ? 1.675 -11.802 -12.541 1.00 73.06 213 GLY A C 1
ATOM 1711 O O . GLY A 1 213 ? 1.366 -12.940 -12.188 1.00 73.06 213 GLY A O 1
ATOM 1712 N N . LYS A 1 214 ? 1.956 -11.501 -13.813 1.00 79.06 214 LYS A N 1
ATOM 1713 C CA . LYS A 1 214 ? 1.952 -12.436 -14.948 1.00 79.06 214 LYS A CA 1
ATOM 1714 C C . LYS A 1 214 ? 3.174 -12.169 -15.809 1.00 79.06 214 LYS A C 1
ATOM 1716 O O . LYS A 1 214 ? 3.560 -11.012 -15.952 1.00 79.06 214 LYS A O 1
ATOM 1721 N N . SER A 1 215 ? 3.732 -13.214 -16.416 1.00 83.31 215 SER A N 1
ATOM 1722 C CA . SER A 1 215 ? 4.825 -13.014 -17.369 1.00 83.31 215 SER A CA 1
ATOM 1723 C C . SER A 1 215 ? 4.327 -12.285 -18.616 1.00 83.31 215 SER A C 1
ATOM 1725 O O . SER A 1 215 ? 3.140 -12.344 -18.964 1.00 83.31 215 SER A O 1
ATOM 1727 N N . ILE A 1 216 ? 5.228 -11.607 -19.315 1.00 81.12 216 ILE A N 1
ATOM 1728 C CA . ILE A 1 216 ? 4.890 -10.834 -20.504 1.00 81.12 216 ILE A CA 1
ATOM 1729 C C . ILE A 1 216 ? 4.321 -11.736 -21.605 1.00 81.12 216 ILE A C 1
ATOM 1731 O O . ILE A 1 216 ? 3.457 -11.310 -22.365 1.00 81.12 216 ILE A O 1
ATOM 1735 N N . GLU A 1 217 ? 4.705 -13.016 -21.645 1.00 83.56 217 GLU A N 1
ATOM 1736 C CA . GLU A 1 217 ? 4.123 -14.013 -22.547 1.00 83.56 217 GLU A CA 1
ATOM 1737 C C . GLU A 1 217 ? 2.657 -14.302 -22.220 1.00 83.56 217 GLU A C 1
ATOM 1739 O O . GLU A 1 217 ? 1.837 -14.451 -23.121 1.00 83.56 217 GLU A O 1
ATOM 1744 N N . GLN A 1 218 ? 2.303 -14.346 -20.934 1.00 83.44 218 GLN A N 1
ATOM 1745 C CA . GLN A 1 218 ? 0.923 -14.560 -20.490 1.00 83.44 218 GLN A CA 1
ATOM 1746 C C . GLN A 1 218 ? 0.033 -13.332 -20.716 1.00 83.44 218 GLN A C 1
ATOM 1748 O O . GLN A 1 218 ? -1.194 -13.448 -20.688 1.00 83.44 218 GLN A O 1
ATOM 1753 N N . LEU A 1 219 ? 0.638 -12.159 -20.913 1.00 82.06 219 LEU A N 1
ATOM 1754 C CA . LEU A 1 219 ? -0.053 -10.913 -21.233 1.00 82.06 219 LEU A CA 1
ATOM 1755 C C . LEU A 1 219 ? -0.282 -10.724 -22.739 1.00 82.06 219 LEU A C 1
ATOM 1757 O O . LEU A 1 219 ? -0.971 -9.776 -23.115 1.00 82.06 219 LEU A O 1
ATOM 1761 N N . GLN A 1 220 ? 0.244 -11.606 -23.596 1.00 87.19 220 GLN A N 1
ATOM 1762 C CA . GLN A 1 220 ? 0.074 -11.509 -25.046 1.00 87.19 220 GLN A CA 1
ATOM 1763 C C . GLN A 1 220 ? -1.399 -11.630 -25.443 1.00 87.19 220 GLN A C 1
ATOM 1765 O O . GLN A 1 220 ? -2.096 -12.582 -25.084 1.00 87.19 220 GLN A O 1
ATOM 1770 N N . ALA A 1 221 ? -1.867 -10.673 -26.237 1.00 83.31 221 ALA A N 1
ATOM 1771 C CA . ALA A 1 221 ? -3.165 -10.718 -26.885 1.00 83.31 221 ALA A CA 1
ATOM 1772 C C . ALA A 1 221 ? -2.997 -10.982 -28.396 1.00 83.31 221 ALA A C 1
ATOM 1774 O O . ALA A 1 221 ? -1.954 -10.666 -28.967 1.00 83.31 221 ALA A O 1
ATOM 1775 N N . PRO A 1 222 ? -4.031 -11.496 -29.091 1.00 82.19 222 PRO A N 1
ATOM 1776 C CA . PRO A 1 222 ? -4.000 -11.681 -30.543 1.00 82.19 222 PRO A CA 1
ATOM 1777 C C . PRO A 1 222 ? -3.487 -10.480 -31.370 1.00 82.19 222 PRO A C 1
ATOM 1779 O O . PRO A 1 222 ? -2.741 -10.730 -32.316 1.00 82.19 222 PRO A O 1
ATOM 1782 N N . PRO A 1 223 ? -3.814 -9.204 -31.054 1.00 79.06 223 PRO A N 1
ATOM 1783 C CA . PRO A 1 223 ? -3.260 -8.058 -31.786 1.00 79.06 223 PRO A CA 1
ATOM 1784 C C . PRO A 1 223 ? -1.754 -7.842 -31.575 1.00 79.06 223 PRO A C 1
ATOM 1786 O O . PRO A 1 223 ? -1.119 -7.222 -32.419 1.00 79.06 223 PRO A O 1
ATOM 1789 N N . ASP A 1 224 ? -1.165 -8.366 -30.498 1.00 79.06 224 ASP A N 1
ATOM 1790 C CA . ASP A 1 224 ? 0.256 -8.168 -30.177 1.00 79.06 224 ASP A CA 1
ATOM 1791 C C . ASP A 1 224 ? 1.172 -9.052 -31.057 1.00 79.06 224 ASP A C 1
ATOM 1793 O O . ASP A 1 224 ? 2.378 -8.816 -31.167 1.00 79.06 224 ASP A O 1
ATOM 1797 N N . LEU A 1 225 ? 0.593 -10.066 -31.715 1.00 77.75 225 LEU A N 1
ATOM 1798 C CA . LEU A 1 225 ? 1.288 -10.999 -32.606 1.00 77.75 225 LEU A CA 1
ATOM 1799 C C . LEU A 1 225 ? 1.541 -10.416 -34.007 1.00 77.75 225 LEU A C 1
ATOM 1801 O O . LEU A 1 225 ? 2.441 -10.889 -34.701 1.00 77.75 225 LEU A O 1
ATOM 1805 N N . ASP A 1 226 ? 0.791 -9.386 -34.414 1.00 76.44 226 ASP A N 1
ATOM 1806 C CA . ASP A 1 226 ? 0.973 -8.685 -35.692 1.00 76.44 226 ASP A CA 1
ATOM 1807 C C . ASP A 1 226 ? 1.821 -7.418 -35.506 1.00 76.44 226 ASP A C 1
ATOM 1809 O O . ASP A 1 226 ? 1.370 -6.280 -35.610 1.00 76.44 226 ASP A O 1
ATOM 1813 N N . CYS A 1 227 ? 3.084 -7.633 -35.147 1.00 70.00 227 CYS A N 1
ATOM 1814 C CA . CYS A 1 227 ? 4.023 -6.595 -34.722 1.00 70.00 227 CYS A CA 1
ATOM 1815 C C . CYS A 1 227 ? 5.044 -6.219 -35.814 1.00 70.00 227 CYS A C 1
ATOM 1817 O O . CYS A 1 227 ? 6.171 -5.795 -35.525 1.00 70.00 227 CYS A O 1
ATOM 1819 N N . ALA A 1 228 ? 4.659 -6.360 -37.087 1.00 69.69 228 ALA A N 1
ATOM 1820 C CA . ALA A 1 228 ? 5.515 -6.062 -38.232 1.00 69.69 228 ALA A CA 1
ATOM 1821 C C . ALA A 1 228 ? 6.029 -4.607 -38.202 1.00 69.69 228 ALA A C 1
ATOM 1823 O O . ALA A 1 228 ? 5.260 -3.652 -38.145 1.00 69.69 228 ALA A O 1
ATOM 1824 N N . GLY A 1 229 ? 7.355 -4.432 -38.253 1.00 68.94 229 GLY A N 1
ATOM 1825 C CA . GLY A 1 229 ? 8.003 -3.113 -38.217 1.00 68.94 229 GLY A CA 1
ATOM 1826 C C . GLY A 1 229 ? 8.269 -2.547 -36.816 1.00 68.94 229 GLY A C 1
ATOM 1827 O O . GLY A 1 229 ? 8.835 -1.460 -36.707 1.00 68.94 229 GLY A O 1
ATOM 1828 N N . THR A 1 230 ? 7.923 -3.276 -35.753 1.00 76.00 230 THR A N 1
ATOM 1829 C CA . THR A 1 230 ? 8.257 -2.923 -34.362 1.00 76.00 230 THR A CA 1
ATOM 1830 C C . THR A 1 230 ? 9.444 -3.754 -33.848 1.00 76.00 230 THR A C 1
ATOM 1832 O O . THR A 1 230 ? 9.880 -4.687 -34.530 1.00 76.00 230 THR A O 1
ATOM 1835 N N . PRO A 1 231 ? 10.000 -3.451 -32.657 1.00 70.88 231 PRO A N 1
ATOM 1836 C CA . PRO A 1 231 ? 11.061 -4.262 -32.065 1.00 70.88 231 PRO A CA 1
ATOM 1837 C C . PRO A 1 231 ? 10.666 -5.729 -31.829 1.00 70.88 231 PRO A C 1
ATOM 1839 O O . PRO A 1 231 ? 11.545 -6.576 -31.851 1.00 70.88 231 PRO A O 1
ATOM 1842 N N . GLY A 1 232 ? 9.383 -6.070 -31.668 1.00 81.75 232 GLY A N 1
ATOM 1843 C CA . GLY A 1 232 ? 8.930 -7.462 -31.569 1.00 81.75 232 GLY A CA 1
ATOM 1844 C C . GLY A 1 232 ? 7.674 -7.637 -30.716 1.00 81.75 232 GLY A C 1
ATOM 1845 O O . GLY A 1 232 ? 7.124 -6.670 -30.194 1.00 81.75 232 GLY A O 1
ATOM 1846 N N . ILE A 1 233 ? 7.250 -8.890 -30.526 1.00 82.12 233 ILE A N 1
ATOM 1847 C CA . ILE A 1 233 ? 6.009 -9.243 -29.806 1.00 82.12 233 ILE A CA 1
ATOM 1848 C C . ILE A 1 233 ? 6.023 -8.700 -28.369 1.00 82.12 233 ILE A C 1
ATOM 1850 O O . ILE A 1 233 ? 5.037 -8.122 -27.915 1.00 82.12 233 ILE A O 1
ATOM 1854 N N . THR A 1 234 ? 7.155 -8.820 -27.666 1.00 81.81 234 THR A N 1
ATOM 1855 C CA . THR A 1 234 ? 7.329 -8.293 -26.301 1.00 81.81 234 THR A CA 1
ATOM 1856 C C . THR A 1 234 ? 7.121 -6.779 -26.247 1.00 81.81 234 THR A C 1
ATOM 1858 O O . THR A 1 234 ? 6.515 -6.277 -25.307 1.00 81.81 234 THR A O 1
ATOM 1861 N N . TRP A 1 235 ? 7.573 -6.042 -27.269 1.00 81.69 235 TRP A N 1
ATOM 1862 C CA . TRP A 1 235 ? 7.357 -4.598 -27.364 1.00 81.69 235 TRP A CA 1
ATOM 1863 C C . TRP A 1 235 ? 5.873 -4.261 -27.525 1.00 81.69 235 TRP A C 1
ATOM 1865 O O . TRP A 1 235 ? 5.351 -3.464 -26.753 1.00 81.69 235 TRP A O 1
ATOM 1875 N N . CYS A 1 236 ? 5.176 -4.893 -28.472 1.00 82.31 236 CYS A N 1
ATOM 1876 C CA . CYS A 1 236 ? 3.749 -4.631 -28.693 1.00 82.31 236 CYS A CA 1
ATOM 1877 C C . CYS A 1 236 ? 2.891 -5.014 -27.482 1.00 82.31 236 CYS A C 1
ATOM 1879 O O . CYS A 1 236 ? 2.009 -4.254 -27.082 1.00 82.31 236 CYS A O 1
ATOM 1881 N N . THR A 1 237 ? 3.226 -6.137 -26.843 1.00 84.62 237 THR A N 1
ATOM 1882 C CA . THR A 1 237 ? 2.563 -6.589 -25.615 1.00 84.62 237 THR A CA 1
ATOM 1883 C C . THR A 1 237 ? 2.793 -5.623 -24.455 1.00 84.62 237 THR A C 1
ATOM 1885 O O . THR A 1 237 ? 1.889 -5.429 -23.654 1.00 84.62 237 THR A O 1
ATOM 1888 N N . ALA A 1 238 ? 3.970 -4.995 -24.362 1.00 81.19 238 ALA A N 1
ATOM 1889 C CA . ALA A 1 238 ? 4.272 -3.994 -23.339 1.00 81.19 238 ALA A CA 1
ATOM 1890 C C . ALA A 1 238 ? 3.638 -2.620 -23.638 1.00 81.19 238 ALA A C 1
ATOM 1892 O O . ALA A 1 238 ? 3.216 -1.927 -22.716 1.00 81.19 238 ALA A O 1
ATOM 1893 N N . GLU A 1 239 ? 3.527 -2.221 -24.909 1.00 80.94 239 GLU A N 1
ATOM 1894 C CA . GLU A 1 239 ? 2.965 -0.922 -25.307 1.00 80.94 239 GLU A CA 1
ATOM 1895 C C . GLU A 1 239 ? 1.444 -0.846 -25.074 1.00 80.94 239 GLU A C 1
ATOM 1897 O O . GLU A 1 239 ? 0.933 0.168 -24.591 1.00 80.94 239 GLU A O 1
ATOM 1902 N N . ARG A 1 240 ? 0.709 -1.935 -25.334 1.00 80.12 240 ARG A N 1
ATOM 1903 C CA . ARG A 1 240 ? -0.759 -1.980 -25.203 1.00 80.12 240 ARG A CA 1
ATOM 1904 C C . ARG A 1 240 ? -1.272 -1.659 -23.778 1.00 80.12 240 ARG A C 1
ATOM 1906 O O . ARG A 1 240 ? -2.169 -0.817 -23.656 1.00 80.12 240 ARG A O 1
ATOM 1913 N N . PRO A 1 241 ? -0.754 -2.269 -22.693 1.00 71.25 241 PRO A N 1
ATOM 1914 C CA . PRO A 1 241 ? -1.092 -1.907 -21.315 1.00 71.25 241 PRO A CA 1
ATOM 1915 C C . PRO A 1 241 ? -0.747 -0.455 -20.976 1.00 71.25 241 PRO A C 1
ATOM 1917 O O . PRO A 1 241 ? -1.512 0.225 -20.289 1.00 71.25 241 PRO A O 1
ATOM 1920 N N . VAL A 1 242 ? 0.396 0.036 -21.473 1.00 68.75 242 VAL A N 1
ATOM 1921 C CA . VAL A 1 242 ? 0.899 1.393 -21.197 1.00 68.75 242 VAL A CA 1
ATOM 1922 C C . VAL A 1 242 ? -0.031 2.471 -21.755 1.00 68.75 242 VAL A C 1
ATOM 1924 O O . VAL A 1 242 ? -0.250 3.499 -21.102 1.00 68.75 242 VAL A O 1
ATOM 1927 N N . ASP A 1 243 ? -0.620 2.216 -22.923 1.00 63.44 243 ASP A N 1
ATOM 1928 C CA . ASP A 1 243 ? -1.554 3.132 -23.579 1.00 63.44 243 ASP A CA 1
ATOM 1929 C C . ASP A 1 243 ? -2.992 3.069 -23.035 1.00 63.44 243 ASP A C 1
ATOM 1931 O O . ASP A 1 243 ? -3.717 4.060 -23.135 1.00 63.44 243 ASP A O 1
ATOM 1935 N N . SER A 1 244 ? -3.416 1.944 -22.447 1.00 63.44 244 SER A N 1
ATOM 1936 C CA . SER A 1 244 ? -4.818 1.723 -22.047 1.00 63.44 244 SER A CA 1
ATOM 1937 C C . SER A 1 244 ? -5.064 1.777 -20.535 1.00 63.44 244 SER A C 1
ATOM 1939 O O . SER A 1 244 ? -5.933 2.530 -20.095 1.00 63.44 244 SER A O 1
ATOM 1941 N N . GLU A 1 245 ? -4.300 1.036 -19.729 1.00 63.25 245 GLU A N 1
ATOM 1942 C CA . GLU A 1 245 ? -4.518 0.912 -18.278 1.00 63.25 245 GLU A CA 1
ATOM 1943 C C . GLU A 1 245 ? -3.595 1.834 -17.472 1.00 63.25 245 GLU A C 1
ATOM 1945 O O . GLU A 1 245 ? -4.074 2.587 -16.623 1.00 63.25 245 GLU A O 1
ATOM 1950 N N . PHE A 1 246 ? -2.294 1.898 -17.782 1.00 60.78 246 PHE A N 1
ATOM 1951 C CA . PHE A 1 246 ? -1.369 2.757 -17.027 1.00 60.78 246 PHE A CA 1
ATOM 1952 C C . PHE A 1 246 ? -1.666 4.252 -17.196 1.00 60.78 246 PHE A C 1
ATOM 1954 O O . PHE A 1 246 ? -1.535 5.025 -16.246 1.00 60.78 246 PHE A O 1
ATOM 1961 N N . ALA A 1 247 ? -2.091 4.695 -18.383 1.00 52.97 247 ALA A N 1
ATOM 1962 C CA . ALA A 1 247 ? -2.466 6.092 -18.601 1.00 52.97 247 ALA A CA 1
ATOM 1963 C C . ALA A 1 247 ? -3.662 6.524 -17.732 1.00 52.97 247 ALA A C 1
ATOM 1965 O O . ALA A 1 247 ? -3.728 7.691 -17.325 1.00 52.97 247 ALA A O 1
ATOM 1966 N N . PHE A 1 248 ? -4.571 5.589 -17.433 1.00 50.41 248 PHE A N 1
ATOM 1967 C CA . PHE A 1 248 ? -5.743 5.804 -16.589 1.00 50.41 248 PHE A CA 1
ATOM 1968 C C . PHE A 1 248 ? -5.420 5.649 -15.094 1.00 50.41 248 PHE A C 1
ATOM 1970 O O . PHE A 1 248 ? -5.817 6.501 -14.301 1.00 50.41 248 PHE A O 1
ATOM 1977 N N . GLU A 1 249 ? -4.657 4.623 -14.702 1.00 57.91 249 GLU A N 1
ATOM 1978 C CA . GLU A 1 249 ? -4.396 4.304 -13.290 1.00 57.91 249 GLU A CA 1
ATOM 1979 C C . GLU A 1 249 ? -3.151 4.977 -12.695 1.00 57.91 249 GLU A C 1
ATOM 1981 O O . GLU A 1 249 ? -3.207 5.454 -11.560 1.00 57.91 249 GLU A O 1
ATOM 1986 N N . ALA A 1 250 ? -2.049 5.043 -13.449 1.00 57.06 250 ALA A N 1
ATOM 1987 C CA . ALA A 1 250 ? -0.789 5.688 -13.052 1.00 57.06 250 ALA A CA 1
ATOM 1988 C C . ALA A 1 250 ? -0.674 7.138 -13.574 1.00 57.06 250 ALA A C 1
ATOM 1990 O O . ALA A 1 250 ? 0.205 7.907 -13.174 1.00 57.06 250 ALA A O 1
ATOM 1991 N N . GLY A 1 251 ? -1.597 7.535 -14.454 1.00 54.12 251 GLY A N 1
ATOM 1992 C CA . GLY A 1 251 ? -1.741 8.885 -14.978 1.00 54.12 251 GLY A CA 1
ATOM 1993 C C . GLY A 1 251 ? -0.895 9.176 -16.222 1.00 54.12 251 GLY A C 1
ATOM 1994 O O . GLY A 1 251 ? 0.207 8.665 -16.430 1.00 54.12 251 GLY A O 1
ATOM 1995 N N . LYS A 1 252 ? -1.386 10.111 -17.044 1.00 54.47 252 LYS A N 1
ATOM 1996 C CA . LYS A 1 252 ? -0.801 10.492 -18.346 1.00 54.47 252 LYS A CA 1
ATOM 1997 C C . LYS A 1 252 ? 0.678 10.907 -18.292 1.00 54.47 252 LYS A C 1
ATOM 1999 O O . LYS A 1 252 ? 1.389 10.805 -19.286 1.00 54.47 252 LYS A O 1
ATOM 2004 N N . ARG A 1 253 ? 1.164 11.416 -17.153 1.00 48.09 253 ARG A N 1
ATOM 2005 C CA . ARG A 1 253 ? 2.575 11.820 -16.994 1.00 48.09 253 ARG A CA 1
ATOM 2006 C C . ARG A 1 253 ? 3.519 10.632 -16.830 1.00 48.09 253 ARG A C 1
ATOM 2008 O O . ARG A 1 253 ? 4.630 10.717 -17.337 1.00 48.09 253 ARG A O 1
ATOM 2015 N N . TYR A 1 254 ? 3.076 9.576 -16.148 1.00 51.38 254 TYR A N 1
ATOM 2016 C CA . TYR A 1 254 ? 3.841 8.344 -15.984 1.00 51.38 254 TYR A CA 1
ATOM 2017 C C . TYR A 1 254 ? 3.893 7.570 -17.304 1.00 51.38 254 TYR A C 1
ATOM 2019 O O . TYR A 1 254 ? 4.979 7.267 -17.782 1.00 51.38 254 TYR A O 1
ATOM 2027 N N . SER A 1 255 ? 2.745 7.400 -17.970 1.00 54.84 255 SER A N 1
ATOM 2028 C CA . SER A 1 255 ? 2.660 6.775 -19.303 1.00 54.84 255 SER A CA 1
ATOM 2029 C C . SER A 1 255 ? 3.609 7.437 -20.325 1.00 54.84 255 SER A C 1
ATOM 2031 O O . SER A 1 255 ? 4.372 6.759 -21.002 1.00 54.84 255 SER A O 1
ATOM 2033 N N . ASN A 1 256 ? 3.694 8.774 -20.340 1.00 56.78 256 ASN A N 1
ATOM 2034 C CA . ASN A 1 256 ? 4.634 9.511 -21.200 1.00 56.78 256 ASN A CA 1
ATOM 2035 C C . ASN A 1 256 ? 6.123 9.386 -20.819 1.00 56.78 256 ASN A C 1
ATOM 2037 O O . ASN A 1 256 ? 6.966 9.870 -21.570 1.00 56.78 256 ASN A O 1
ATOM 2041 N N . ALA A 1 257 ? 6.456 8.888 -19.628 1.00 48.44 257 ALA A N 1
ATOM 2042 C CA . ALA A 1 257 ? 7.841 8.700 -19.189 1.00 48.44 257 ALA A CA 1
ATOM 2043 C C . ALA A 1 257 ? 8.374 7.299 -19.524 1.00 48.44 257 ALA A C 1
ATOM 2045 O O . ALA A 1 257 ? 9.587 7.122 -19.597 1.00 48.44 257 ALA A O 1
ATOM 2046 N N . VAL A 1 258 ? 7.470 6.333 -19.709 1.00 45.78 258 VAL A N 1
ATOM 2047 C CA . VAL A 1 258 ? 7.772 4.936 -20.064 1.00 45.78 258 VAL A CA 1
ATOM 2048 C C . VAL A 1 258 ? 7.808 4.734 -21.593 1.00 45.78 258 VAL A C 1
ATOM 2050 O O . VAL A 1 258 ? 8.344 3.736 -22.064 1.00 45.78 258 VAL A O 1
ATOM 2053 N N . ARG A 1 259 ? 7.281 5.699 -22.359 1.00 49.66 259 ARG A N 1
ATOM 2054 C CA . ARG A 1 259 ? 7.270 5.750 -23.831 1.00 49.66 259 ARG A CA 1
ATOM 2055 C C . ARG A 1 259 ? 8.504 6.459 -24.396 1.00 49.66 259 ARG A C 1
ATOM 2057 O O . ARG A 1 259 ? 9.034 5.985 -25.423 1.00 49.66 259 ARG A O 1
#

Secondary structure (DSSP, 8-state):
--TTHHHHHHHHHHHHHHHHHHHHHHHGGG-GGGHHHHHHHHHHHHHHHHHHHHHHHHHHHHHBTTB-HHHHHHHHT-TT-GGGG-HHHHHHHHHHHGGGHHHHHHHHHHHHHHHHHHHHHTT-SHHHHHHHHHHHHHHHHTTSTTSTT--GGGEEE---TT--GGGGGS-EEE--PPPSS---------S-TT-S-HHHHHHHHHHHHHHHTS-TTTT--GGGG--TTSS-HHHHHHHHHIIIIIHHHT-HHHHHHH-

Radius of gyration: 24.15 Å; chains: 1; bounding box: 67×42×70 Å

pLDDT: mean 76.32, std 12.89, range [42.47, 94.19]

Organism: NCBI:txid1769908

Sequence (259 aa):
MSGLEVTGVVLGALPLVISALEHYAEGINTAKRFWMYKIELRTLILQINTERSIFTNTVEQLLTGIVRIEQMTDFVAGAGSQAWGKQDINDGLKDRLRGAYDVYVENVKGMEIALRKIMEKLALDPAGKIALDLASSILQLYKTPWLDEWDDNDVYFVQRPGAKPITLYEHPYVYREFPQTASKTGQKETKYRVIRNQTLYSLGVLLIELWYGKSIEQLQAPPDLDCAGTPGITWCTAERPVDSEFAFEAGKRYSNAVR

InterPro domains:
  IPR056002 Domain of unknown function DUF7580 [PF24476] (129-229)

Foldseek 3Di:
DPLQLLLLALLQLLVVLLVLLVVVLVVCVVDPVCVVVSVVSVVVSVVSVVVSVVSLVVVLVLCVVLDDPVCSCVSNNGDDPPVSVDPSSVVSSCVVCPVCSVVVSVVSVVSSVVSVVSCVLSLVDLLSVLLVVVVVVLVVCPPPPLQPPDAPVQKAFDDDPPDDPVCSSVDIDGDDDDDPDPDPDPPPDPLFPPDPDVSLVRSLQSNVCSNVVHHLVVQQDPVLQPQPPHSHSSVSSSLVCLVPPCCPSVHVVVSVVSD